Protein AF-A0A964IFH7-F1 (afdb_monomer)

Radius of gyration: 19.25 Å; Cα contacts (8 Å, |Δi|>4): 363; chains: 1; bounding box: 55×41×45 Å

pLDDT: mean 92.32, std 9.27, range [41.88, 98.44]

Structure (mmCIF, N/CA/C/O backbone):
data_AF-A0A964IFH7-F1
#
_entry.id   AF-A0A964IFH7-F1
#
loop_
_atom_site.group_PDB
_atom_site.id
_atom_site.type_symbol
_atom_site.label_atom_id
_atom_site.label_alt_id
_atom_site.label_comp_id
_atom_site.label_asym_id
_atom_site.label_entity_id
_atom_site.label_seq_id
_atom_site.pdbx_PDB_ins_code
_atom_site.Cartn_x
_atom_site.Cartn_y
_atom_site.Cartn_z
_atom_site.occupancy
_atom_site.B_iso_or_equiv
_atom_site.auth_seq_id
_atom_site.auth_comp_id
_atom_site.auth_asym_id
_atom_site.auth_atom_id
_atom_site.pdbx_PDB_model_num
ATOM 1 N N . MET A 1 1 ? -22.191 -4.348 -16.156 1.00 89.31 1 MET A N 1
ATOM 2 C CA . MET A 1 1 ? -22.425 -2.933 -15.775 1.00 89.31 1 MET A CA 1
ATOM 3 C C . MET A 1 1 ? -23.304 -2.881 -14.537 1.00 89.31 1 MET A C 1
ATOM 5 O O . MET A 1 1 ? -24.209 -3.695 -14.439 1.00 89.31 1 MET A O 1
ATOM 9 N N . ILE A 1 2 ? -23.060 -1.958 -13.608 1.00 93.19 2 ILE A N 1
ATOM 10 C CA . ILE A 1 2 ? -23.924 -1.755 -12.435 1.00 93.19 2 ILE A CA 1
ATOM 11 C C . ILE A 1 2 ? -24.885 -0.601 -12.736 1.00 93.19 2 ILE A C 1
ATOM 13 O O . ILE A 1 2 ? -24.448 0.435 -13.234 1.00 93.19 2 ILE A O 1
ATOM 17 N N . ARG A 1 3 ? -26.180 -0.775 -12.453 1.00 93.31 3 ARG A N 1
ATOM 18 C CA . ARG A 1 3 ? -27.206 0.277 -12.570 1.00 93.31 3 ARG A CA 1
ATOM 19 C C . ARG A 1 3 ? -27.854 0.532 -11.213 1.00 93.31 3 ARG A C 1
ATOM 21 O O . ARG A 1 3 ? -28.031 -0.403 -10.437 1.00 93.31 3 ARG A O 1
ATOM 28 N N . ARG A 1 4 ? -28.196 1.793 -10.935 1.00 91.88 4 ARG A N 1
ATOM 29 C CA . ARG A 1 4 ? -29.018 2.182 -9.781 1.00 91.88 4 ARG A CA 1
ATOM 30 C C . ARG A 1 4 ? -30.470 2.286 -10.229 1.00 91.88 4 ARG A C 1
ATOM 32 O O . ARG A 1 4 ? -30.774 3.049 -11.139 1.00 91.88 4 ARG A O 1
ATOM 39 N N . GLU A 1 5 ? -31.339 1.536 -9.573 1.00 87.88 5 GLU A N 1
ATOM 40 C CA . GLU A 1 5 ? -32.778 1.468 -9.827 1.00 87.88 5 GLU A CA 1
ATOM 41 C C . GLU A 1 5 ? -33.547 1.767 -8.534 1.00 87.88 5 GLU A C 1
ATOM 43 O O . GLU A 1 5 ? -32.953 1.850 -7.457 1.00 87.88 5 GLU A O 1
ATOM 48 N N . ALA A 1 6 ? -34.870 1.937 -8.623 1.00 80.38 6 ALA A N 1
ATOM 49 C CA . ALA A 1 6 ? -35.712 2.351 -7.494 1.00 80.38 6 ALA A CA 1
ATOM 50 C C . ALA A 1 6 ? -35.628 1.416 -6.263 1.00 80.38 6 ALA A C 1
ATOM 52 O O . ALA A 1 6 ? -35.947 1.844 -5.159 1.00 80.38 6 ALA A O 1
ATOM 53 N N . GLY A 1 7 ? -35.165 0.170 -6.439 1.00 80.75 7 GLY A N 1
ATOM 54 C CA . GLY A 1 7 ? -34.974 -0.819 -5.371 1.00 80.75 7 GLY A CA 1
ATOM 55 C C . GLY A 1 7 ? -33.525 -1.073 -4.936 1.00 80.75 7 GLY A C 1
ATOM 56 O O . GLY A 1 7 ? -33.312 -1.900 -4.056 1.00 80.75 7 GLY A O 1
ATOM 57 N N . GLY A 1 8 ? -32.522 -0.408 -5.526 1.00 90.06 8 GLY A N 1
ATOM 58 C CA . GLY A 1 8 ? -31.116 -0.620 -5.161 1.00 90.06 8 GLY A CA 1
ATOM 59 C C . GLY A 1 8 ? -30.150 -0.624 -6.342 1.00 90.06 8 GLY A C 1
ATOM 60 O O . GLY A 1 8 ? -30.362 0.045 -7.352 1.00 90.06 8 GLY A O 1
ATOM 61 N N . LEU A 1 9 ? -29.036 -1.337 -6.188 1.00 95.38 9 LEU A N 1
ATOM 62 C CA . LEU A 1 9 ? -28.051 -1.532 -7.249 1.00 95.38 9 LEU A CA 1
ATOM 63 C C . LEU A 1 9 ? -28.261 -2.906 -7.886 1.00 95.38 9 LEU A C 1
ATOM 65 O O . LEU A 1 9 ? -28.445 -3.879 -7.165 1.00 95.38 9 LEU A O 1
ATOM 69 N N . THR A 1 10 ? -28.170 -3.002 -9.209 1.00 95.56 10 THR A N 1
ATOM 70 C CA . THR A 1 10 ? -28.304 -4.269 -9.944 1.00 95.56 10 THR A CA 1
ATOM 71 C C . THR A 1 10 ? -27.124 -4.447 -10.894 1.00 95.56 10 THR A C 1
ATOM 73 O O . THR A 1 10 ? -26.748 -3.525 -11.627 1.00 95.56 10 THR A O 1
ATOM 76 N N . LEU A 1 11 ? -26.514 -5.634 -10.878 1.00 95.38 11 LEU A N 1
ATOM 77 C CA . LEU A 1 11 ? -25.491 -6.044 -11.834 1.00 95.38 11 LEU A CA 1
ATOM 78 C C . LEU A 1 11 ? -26.158 -6.544 -13.116 1.00 95.38 11 LEU A C 1
ATOM 80 O O . LEU A 1 11 ? -27.020 -7.413 -13.070 1.00 95.38 11 LEU A O 1
ATOM 84 N N . TYR A 1 12 ? -25.700 -6.040 -14.255 1.00 95.75 12 TYR A N 1
ATOM 85 C CA . TYR A 1 12 ? -26.146 -6.429 -15.586 1.00 95.75 12 TYR A CA 1
ATOM 86 C C . TYR A 1 12 ? -25.007 -7.024 -16.411 1.00 95.75 12 TYR A C 1
ATOM 88 O O . TYR A 1 12 ? -23.895 -6.478 -16.425 1.00 95.75 12 TYR A O 1
ATOM 96 N N . ARG A 1 13 ? -25.315 -8.071 -17.176 1.00 95.88 13 ARG A N 1
ATOM 97 C CA . ARG A 1 13 ? -24.475 -8.626 -18.245 1.00 95.88 13 ARG A CA 1
ATOM 98 C C . ARG A 1 13 ? -25.282 -8.594 -19.538 1.00 95.88 13 ARG A C 1
ATOM 100 O O . ARG A 1 13 ? -26.395 -9.097 -19.554 1.00 95.88 13 ARG A O 1
ATOM 107 N N . ASP A 1 14 ? -24.754 -7.965 -20.587 1.00 94.75 14 ASP A N 1
ATOM 108 C CA . ASP A 1 14 ? -25.410 -7.884 -21.903 1.00 94.75 14 ASP A CA 1
ATOM 109 C C . ASP A 1 14 ? -26.875 -7.396 -21.828 1.00 94.75 14 ASP A C 1
ATOM 111 O O . ASP A 1 14 ? -27.766 -7.910 -22.491 1.00 94.75 14 ASP A O 1
ATOM 115 N N . ASN A 1 15 ? -27.127 -6.396 -20.970 1.00 92.19 15 ASN A N 1
ATOM 116 C CA . ASN A 1 15 ? -28.453 -5.855 -20.618 1.00 92.19 15 ASN A CA 1
ATOM 117 C C . ASN A 1 15 ? -29.416 -6.801 -19.877 1.00 92.19 15 ASN A C 1
ATOM 119 O O . ASN A 1 15 ? -30.486 -6.345 -19.478 1.00 92.19 15 ASN A O 1
ATOM 123 N N . ALA A 1 16 ? -29.034 -8.045 -19.594 1.00 95.31 16 ALA A N 1
ATOM 124 C CA . ALA A 1 16 ? -29.774 -8.936 -18.707 1.00 95.31 16 ALA A CA 1
ATOM 125 C C . ALA A 1 16 ? -29.389 -8.696 -17.238 1.00 95.31 16 ALA A C 1
ATOM 127 O O . ALA A 1 16 ? -28.204 -8.581 -16.906 1.00 95.31 16 ALA A O 1
ATOM 128 N N . ALA A 1 17 ? -30.390 -8.603 -16.358 1.00 94.44 17 ALA A N 1
ATOM 129 C CA . ALA A 1 17 ? -30.172 -8.492 -14.919 1.00 94.44 17 ALA A CA 1
ATOM 130 C C . ALA A 1 17 ? -29.583 -9.805 -14.381 1.00 94.44 17 ALA A C 1
ATOM 132 O O . ALA A 1 17 ? -30.113 -10.882 -14.643 1.00 94.44 17 ALA A O 1
ATOM 133 N N . VAL A 1 18 ? -28.478 -9.708 -13.643 1.00 96.38 18 VAL A N 1
ATOM 134 C CA . VAL A 1 18 ? -27.763 -10.851 -13.058 1.00 96.38 18 VAL A CA 1
ATOM 135 C C . VAL A 1 18 ? -28.145 -11.020 -11.593 1.00 96.38 18 VAL A C 1
ATOM 137 O O . VAL A 1 18 ? -28.562 -12.098 -11.187 1.00 96.38 18 VAL A O 1
ATOM 140 N N . THR A 1 19 ? -27.981 -9.968 -10.786 1.00 95.50 19 THR A N 1
ATOM 141 C CA . THR A 1 19 ? -28.299 -9.994 -9.351 1.00 95.50 19 THR A CA 1
ATOM 142 C C . THR A 1 19 ? -28.387 -8.581 -8.773 1.00 95.50 19 THR A C 1
ATOM 144 O O . THR A 1 19 ? -27.764 -7.651 -9.296 1.00 95.50 19 THR A O 1
ATOM 147 N N . SER A 1 20 ? -29.131 -8.421 -7.679 1.00 94.56 20 SER A N 1
ATOM 148 C CA . SER A 1 20 ? -29.101 -7.215 -6.850 1.00 94.56 20 SER A CA 1
ATOM 149 C C . SER A 1 20 ? -27.819 -7.156 -6.018 1.00 94.56 20 SER A C 1
ATOM 151 O O . SER A 1 20 ? -27.319 -8.174 -5.545 1.00 94.56 20 SER A O 1
ATOM 153 N N . LEU A 1 21 ? -27.311 -5.951 -5.797 1.00 93.75 21 LEU A N 1
ATOM 154 C CA . LEU A 1 21 ? -26.108 -5.669 -5.030 1.00 93.75 21 LEU A CA 1
ATOM 155 C C . LEU A 1 21 ? -26.461 -4.857 -3.785 1.00 93.75 21 LEU A C 1
ATOM 157 O O . LEU A 1 21 ? -27.205 -3.876 -3.845 1.00 93.75 21 LEU A O 1
ATOM 161 N N . THR A 1 22 ? -25.830 -5.216 -2.675 1.00 90.69 22 THR A N 1
ATOM 162 C CA . THR A 1 22 ? -25.814 -4.419 -1.450 1.00 90.69 22 THR A CA 1
ATOM 163 C C . THR A 1 22 ? -24.396 -3.909 -1.240 1.00 90.69 22 THR A C 1
ATOM 165 O O . THR A 1 22 ? -23.439 -4.676 -1.336 1.00 90.69 22 THR A O 1
ATOM 168 N N . LEU A 1 23 ? -24.249 -2.608 -0.991 1.00 86.50 23 LEU A N 1
ATOM 169 C CA . LEU A 1 23 ? -22.953 -2.041 -0.625 1.00 86.50 23 LEU A CA 1
ATOM 170 C C . LEU A 1 23 ? -22.664 -2.337 0.843 1.00 86.50 23 LEU A C 1
ATOM 172 O O . LEU A 1 23 ? -23.576 -2.300 1.669 1.00 86.50 23 LEU A O 1
ATOM 176 N N . SER A 1 24 ? -21.394 -2.567 1.169 1.00 85.00 24 SER A N 1
ATOM 177 C CA . SER A 1 24 ? -20.964 -2.630 2.563 1.00 85.00 24 SER A CA 1
ATOM 178 C C . SER A 1 24 ? -21.350 -1.337 3.291 1.00 85.00 24 SER A C 1
ATOM 180 O O . SER A 1 24 ? -21.190 -0.250 2.719 1.00 85.00 24 SER A O 1
ATOM 182 N N . PRO A 1 25 ? -21.857 -1.425 4.534 1.00 87.06 25 PRO A N 1
ATOM 183 C CA . PRO A 1 25 ? -22.184 -0.239 5.307 1.00 87.06 25 PRO A CA 1
ATOM 184 C C . PRO A 1 25 ? -20.923 0.596 5.542 1.00 87.06 25 PRO A C 1
ATOM 186 O O . PRO A 1 25 ? -19.831 0.060 5.747 1.00 87.06 25 PRO A O 1
ATOM 189 N N . ARG A 1 26 ? -21.074 1.923 5.516 1.00 91.56 26 ARG A N 1
ATOM 190 C CA . ARG A 1 26 ? -20.016 2.837 5.951 1.00 91.56 26 ARG A CA 1
ATOM 191 C C . ARG A 1 26 ? -19.887 2.712 7.478 1.00 91.56 26 ARG A C 1
ATOM 193 O O . ARG A 1 26 ? -20.905 2.895 8.144 1.00 91.56 26 ARG A O 1
ATOM 200 N N . PRO A 1 27 ? -18.696 2.420 8.027 1.00 94.56 27 PRO A N 1
ATOM 201 C CA . PRO A 1 27 ? -18.513 2.340 9.475 1.00 94.56 27 PRO A CA 1
ATOM 202 C C . PRO A 1 27 ? -18.821 3.677 10.153 1.00 94.56 27 PRO A C 1
ATOM 204 O O . PRO A 1 27 ? -18.522 4.724 9.586 1.00 94.56 27 PRO A O 1
ATOM 207 N N . ALA A 1 28 ? -19.380 3.669 11.358 1.00 96.06 28 ALA A N 1
ATOM 208 C CA . ALA A 1 28 ? -19.677 4.881 12.118 1.00 96.06 28 ALA A CA 1
ATOM 209 C C . ALA A 1 28 ? -18.396 5.582 12.594 1.00 96.06 28 ALA A C 1
ATOM 211 O O . ALA A 1 28 ? -18.327 6.814 12.582 1.00 96.06 28 ALA A O 1
ATOM 212 N N . TRP A 1 29 ? -17.348 4.820 12.933 1.00 96.69 29 TRP A N 1
ATOM 213 C CA . TRP A 1 29 ? -16.058 5.383 13.341 1.00 96.69 29 TRP A CA 1
ATOM 214 C C . TRP A 1 29 ? -15.438 6.307 12.295 1.00 96.69 29 TRP A C 1
ATOM 216 O O . TRP A 1 29 ? -14.652 7.175 12.656 1.00 96.69 29 TRP A O 1
ATOM 226 N N . TYR A 1 30 ? -15.809 6.185 11.018 1.00 95.56 30 TYR A N 1
ATOM 227 C CA . TYR A 1 30 ? -15.348 7.080 9.958 1.00 95.56 30 TYR A CA 1
ATOM 228 C C . TYR A 1 30 ? -15.586 8.560 10.296 1.00 95.56 30 TYR A C 1
ATOM 230 O O . TYR A 1 30 ? -14.696 9.390 10.092 1.00 95.56 30 TYR A O 1
ATOM 238 N N . ASP A 1 31 ? -16.762 8.873 10.840 1.00 95.38 31 ASP A N 1
ATOM 239 C CA . ASP A 1 31 ? -17.176 10.243 11.156 1.00 95.38 31 ASP A CA 1
ATOM 240 C C . ASP A 1 31 ? -16.792 10.654 12.593 1.00 95.38 31 ASP A C 1
ATOM 242 O O . ASP A 1 31 ? -16.932 11.821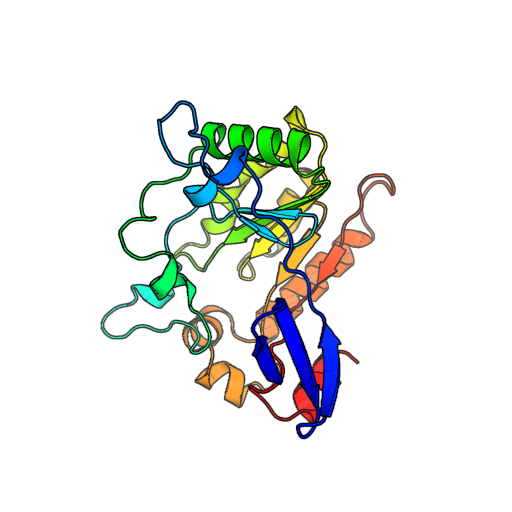 12.975 1.00 95.38 31 ASP A O 1
ATOM 246 N N . ALA A 1 32 ? -16.246 9.722 13.384 1.00 97.38 32 ALA A N 1
ATOM 247 C CA . ALA A 1 32 ? -15.616 10.034 14.658 1.00 97.38 32 ALA A CA 1
ATOM 248 C C . ALA A 1 32 ? -14.315 10.825 14.447 1.00 97.38 32 ALA A C 1
ATOM 250 O O . ALA A 1 32 ? -13.707 10.833 13.372 1.00 97.38 32 ALA A O 1
ATOM 251 N N . LYS A 1 33 ? -13.871 11.504 15.505 1.00 97.19 33 LYS A N 1
ATOM 252 C CA . LYS A 1 33 ? -12.634 12.286 15.503 1.00 97.19 33 LYS A CA 1
ATOM 253 C C . LYS A 1 33 ? -11.600 11.629 16.400 1.00 97.19 33 LYS A C 1
ATOM 255 O O . LYS A 1 33 ? -11.934 11.154 17.484 1.00 97.19 33 LYS A O 1
ATOM 260 N N . THR A 1 34 ? -10.349 11.652 15.962 1.00 96.50 34 THR A N 1
ATOM 261 C CA . THR A 1 34 ? -9.204 11.392 16.836 1.00 96.50 34 THR A CA 1
ATOM 262 C C . THR A 1 34 ? -9.113 12.467 17.922 1.00 96.50 34 THR A C 1
ATOM 264 O O . THR A 1 34 ? -9.729 13.535 17.824 1.00 96.50 34 THR A O 1
ATOM 267 N N . ARG A 1 35 ? -8.277 12.249 18.938 1.00 96.81 35 ARG A N 1
ATOM 268 C CA . ARG A 1 35 ? -7.996 13.246 19.989 1.00 96.81 35 ARG A CA 1
ATOM 269 C C . ARG A 1 35 ? -7.421 14.560 19.456 1.00 96.81 35 ARG A C 1
ATOM 271 O O . ARG A 1 35 ? -7.612 15.594 20.085 1.00 96.81 35 ARG A O 1
ATOM 278 N N . SER A 1 36 ? -6.744 14.533 18.308 1.00 94.19 36 SER A N 1
ATOM 279 C CA . SER A 1 36 ? -6.267 15.730 17.598 1.00 94.19 36 SER A CA 1
ATOM 280 C C . SER A 1 36 ? -7.374 16.469 16.830 1.00 94.19 36 SER A C 1
ATOM 282 O O . SER A 1 36 ? -7.131 17.537 16.275 1.00 94.19 36 SER A O 1
ATOM 284 N N . GLY A 1 37 ? -8.592 15.919 16.780 1.00 94.06 37 GLY A N 1
ATOM 285 C CA . GLY A 1 37 ? -9.740 16.481 16.069 1.00 94.06 37 GLY A CA 1
ATOM 286 C C . GLY A 1 37 ? -9.851 16.064 14.599 1.00 94.06 37 GLY A C 1
ATOM 287 O O . GLY A 1 37 ? -10.805 16.475 13.932 1.00 94.06 37 GLY A O 1
ATOM 288 N N . LYS A 1 38 ? -8.922 15.245 14.089 1.00 91.69 38 LYS A N 1
ATOM 289 C CA . LYS A 1 38 ? -8.915 14.759 12.703 1.00 91.69 38 LYS A CA 1
ATOM 290 C C . LYS A 1 38 ? -10.022 13.707 12.514 1.00 91.69 38 LYS A C 1
ATOM 292 O O . LYS A 1 38 ? -10.095 12.774 13.314 1.00 91.69 38 LYS A O 1
ATOM 297 N N . PRO A 1 39 ? -10.888 13.815 11.487 1.00 93.88 39 PRO A N 1
ATOM 298 C CA . PRO A 1 39 ? -11.837 12.749 11.174 1.00 93.88 39 PRO A CA 1
ATOM 299 C C . PRO A 1 39 ? -11.093 11.439 10.910 1.00 93.88 39 PRO A C 1
ATOM 301 O O . PRO A 1 39 ? -10.112 11.435 10.162 1.00 93.88 39 PRO A O 1
ATOM 304 N N . MET A 1 40 ? -11.544 10.327 11.486 1.00 96.00 40 MET A N 1
ATOM 305 C CA . MET A 1 40 ? -10.830 9.052 11.357 1.00 96.00 40 MET A CA 1
ATOM 306 C C . MET A 1 40 ? -10.776 8.554 9.903 1.00 96.00 40 MET A C 1
ATOM 308 O O . MET A 1 40 ? -9.789 7.926 9.516 1.00 96.00 40 MET A O 1
ATOM 312 N N . THR A 1 41 ? -11.744 8.930 9.051 1.00 93.12 41 THR A N 1
ATOM 313 C CA . THR A 1 41 ? -11.676 8.709 7.588 1.00 93.12 41 THR A CA 1
ATOM 314 C C . THR A 1 41 ? -10.454 9.304 6.914 1.00 93.12 41 THR A C 1
ATOM 316 O O . THR A 1 41 ? -10.079 8.868 5.831 1.00 93.12 41 THR A O 1
ATOM 319 N N . ARG A 1 42 ? -9.872 10.356 7.497 1.00 90.88 42 ARG A N 1
ATOM 320 C CA . ARG A 1 42 ? -8.668 11.010 6.976 1.00 90.88 42 ARG A CA 1
ATOM 321 C C . ARG A 1 42 ? -7.397 10.330 7.468 1.00 90.88 42 ARG A C 1
ATOM 323 O O . ARG A 1 42 ? -6.320 10.755 7.089 1.00 90.88 42 ARG A O 1
ATOM 330 N N . VAL A 1 43 ? -7.494 9.301 8.311 1.00 93.56 43 VAL A N 1
ATOM 331 C CA . VAL A 1 43 ? -6.341 8.564 8.849 1.00 93.56 43 VAL A CA 1
ATOM 332 C C . VAL A 1 43 ? -6.235 7.177 8.221 1.00 93.56 43 VAL A C 1
ATOM 334 O O . VAL A 1 43 ? -5.147 6.785 7.802 1.00 93.56 43 VAL A O 1
ATOM 337 N N . GLY A 1 44 ? -7.348 6.449 8.120 1.00 94.06 44 GLY A N 1
ATOM 338 C CA . GLY A 1 44 ? -7.378 5.098 7.565 1.00 94.06 44 GLY A CA 1
ATOM 339 C C . GLY A 1 44 ? -8.667 4.805 6.807 1.00 94.06 44 GLY A C 1
ATOM 340 O O . GLY A 1 44 ? -9.690 5.458 6.996 1.00 94.06 44 GLY A O 1
ATOM 341 N N . THR A 1 45 ? -8.609 3.817 5.921 1.00 94.00 45 THR A N 1
ATOM 342 C CA . THR A 1 45 ? -9.738 3.381 5.093 1.00 94.00 45 THR A CA 1
ATOM 343 C C . THR A 1 45 ? -9.924 1.878 5.237 1.00 94.00 45 THR A C 1
ATOM 345 O O . THR A 1 45 ? -8.994 1.108 5.013 1.00 94.00 45 THR A O 1
ATOM 348 N N . LEU A 1 46 ? -11.130 1.452 5.599 1.00 95.06 46 LEU A N 1
ATOM 349 C CA . LEU A 1 46 ? -11.532 0.054 5.593 1.00 95.06 46 LEU A CA 1
ATOM 350 C C . LEU A 1 46 ? -11.606 -0.458 4.147 1.00 95.06 46 LEU A C 1
ATOM 352 O O . LEU A 1 46 ? -12.315 0.103 3.311 1.00 95.06 46 LEU A O 1
ATOM 356 N N . GLN A 1 47 ? -10.878 -1.532 3.862 1.00 91.31 47 GLN A N 1
ATOM 357 C CA . GLN A 1 47 ? -10.845 -2.216 2.574 1.00 91.31 47 GLN A CA 1
ATOM 358 C C . GLN A 1 47 ? -11.248 -3.674 2.795 1.00 91.31 47 GLN A C 1
ATOM 360 O O . GLN A 1 47 ? -10.439 -4.529 3.150 1.00 91.31 47 GLN A O 1
ATOM 365 N N . GLY A 1 48 ? -12.547 -3.950 2.658 1.00 87.44 48 GLY A N 1
ATOM 366 C CA . GLY A 1 48 ? -13.108 -5.253 3.010 1.00 87.44 48 GLY A CA 1
ATOM 367 C C . GLY A 1 48 ? -12.924 -5.541 4.500 1.00 87.44 48 GLY A C 1
ATOM 368 O O . GLY A 1 48 ? -13.592 -4.935 5.332 1.00 87.44 48 GLY A O 1
ATOM 369 N N . THR A 1 49 ? -12.017 -6.458 4.832 1.00 86.00 49 THR A N 1
ATOM 370 C CA . THR A 1 49 ? -11.777 -6.937 6.205 1.00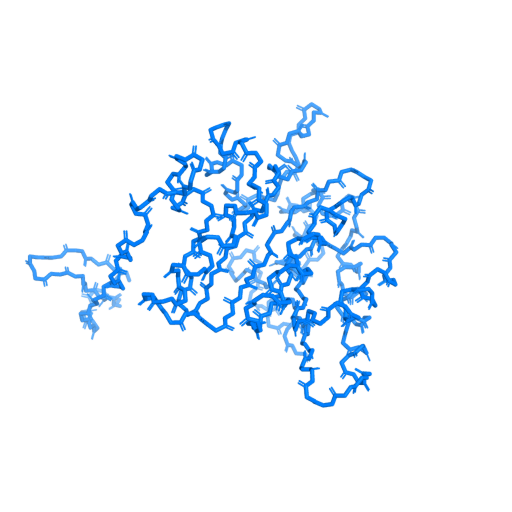 86.00 49 THR A CA 1
ATOM 371 C C . THR A 1 49 ? -10.505 -6.378 6.849 1.00 86.00 49 THR A C 1
ATOM 373 O O . THR A 1 49 ? -10.124 -6.823 7.934 1.00 86.00 49 THR A O 1
ATOM 376 N N . TYR A 1 50 ? -9.813 -5.438 6.198 1.00 95.19 50 TYR A N 1
ATOM 377 C CA . TYR A 1 50 ? -8.598 -4.826 6.738 1.00 95.19 50 TYR A CA 1
ATOM 378 C C . TYR A 1 50 ? -8.619 -3.306 6.678 1.00 95.19 50 TYR A C 1
ATOM 380 O O . TYR A 1 50 ? -9.372 -2.702 5.917 1.00 95.19 50 TYR A O 1
ATOM 388 N N . LEU A 1 51 ? -7.764 -2.685 7.486 1.00 97.81 51 LEU A N 1
ATOM 389 C CA . LEU A 1 51 ? -7.579 -1.239 7.494 1.00 97.81 51 LEU A CA 1
ATOM 390 C C . LEU A 1 51 ? -6.340 -0.861 6.684 1.00 97.81 51 LEU A C 1
ATOM 392 O O . LEU A 1 51 ? -5.223 -1.210 7.060 1.00 97.81 51 LEU A O 1
ATOM 396 N N . GLY A 1 52 ? -6.535 -0.128 5.593 1.00 96.56 52 GLY A N 1
ATOM 397 C CA . GLY A 1 52 ? -5.458 0.509 4.844 1.00 96.56 52 GLY A CA 1
ATOM 398 C C . GLY A 1 52 ? -5.087 1.853 5.463 1.00 96.56 52 GLY A C 1
ATOM 399 O O . GLY A 1 52 ? -5.961 2.675 5.753 1.00 96.56 52 GLY A O 1
ATOM 400 N N . VAL A 1 53 ? -3.792 2.094 5.647 1.00 95.56 53 VAL A N 1
ATOM 401 C CA . VAL A 1 53 ? -3.253 3.356 6.169 1.00 95.56 53 VAL A CA 1
ATOM 402 C C . VAL A 1 53 ? -2.132 3.835 5.255 1.00 95.56 53 VAL A C 1
ATOM 404 O O . VAL A 1 53 ? -1.236 3.069 4.904 1.00 95.56 53 VAL A O 1
ATOM 407 N N . TYR A 1 54 ? -2.160 5.119 4.903 1.00 91.75 54 TYR A N 1
ATOM 408 C CA . TYR A 1 54 ? -1.096 5.791 4.156 1.00 91.75 54 TYR A CA 1
ATOM 409 C C . TYR A 1 54 ? -0.513 6.916 5.034 1.00 91.75 54 TYR A C 1
ATOM 411 O O . TYR A 1 54 ? -1.066 8.022 5.046 1.00 91.75 54 TYR A O 1
ATOM 419 N N . PRO A 1 55 ? 0.534 6.638 5.845 1.00 86.25 55 PRO A N 1
ATOM 420 C CA . PRO A 1 55 ? 0.995 7.562 6.893 1.00 86.25 55 PRO A CA 1
ATOM 421 C C . PRO A 1 55 ? 1.689 8.818 6.372 1.00 86.25 55 PRO A C 1
ATOM 423 O O . PRO A 1 55 ? 1.679 9.854 7.030 1.00 86.25 55 PRO A O 1
ATOM 426 N N . ALA A 1 56 ? 2.326 8.698 5.212 1.00 79.62 56 ALA A N 1
ATOM 427 C CA . ALA A 1 56 ? 3.284 9.665 4.708 1.00 79.62 56 ALA A CA 1
ATOM 428 C C . ALA A 1 56 ? 2.683 10.577 3.623 1.00 79.62 56 ALA A C 1
ATOM 430 O O . ALA A 1 56 ? 1.528 10.437 3.221 1.00 79.62 56 ALA A O 1
ATOM 431 N N . LYS A 1 57 ? 3.489 11.532 3.148 1.00 81.12 57 LYS A N 1
ATOM 432 C CA . LYS A 1 57 ? 3.126 12.476 2.080 1.00 81.12 57 LYS A CA 1
ATOM 433 C C . LYS A 1 57 ? 2.874 11.779 0.737 1.00 81.12 57 LYS A C 1
ATOM 435 O O . LYS A 1 57 ? 3.275 10.632 0.519 1.00 81.12 57 LYS A O 1
ATOM 440 N N . VAL A 1 58 ? 2.269 12.496 -0.206 1.00 87.50 58 VAL A N 1
ATOM 441 C CA . VAL A 1 58 ? 2.138 12.034 -1.596 1.00 87.50 58 VAL A CA 1
ATOM 442 C C . VAL A 1 58 ? 3.497 11.563 -2.152 1.00 87.50 58 VAL A C 1
ATOM 444 O O . VAL A 1 58 ? 4.534 12.155 -1.862 1.00 87.50 58 VAL A O 1
ATOM 447 N N . CYS A 1 59 ? 3.486 10.458 -2.903 1.00 91.75 59 CYS A N 1
ATOM 448 C CA . CYS A 1 59 ? 4.662 9.876 -3.560 1.00 91.75 59 CYS A CA 1
ATOM 449 C C . CYS A 1 59 ? 5.429 10.925 -4.388 1.00 91.75 59 CYS A C 1
ATOM 451 O O . CYS A 1 59 ? 4.803 11.687 -5.128 1.00 91.75 59 CYS A O 1
ATOM 453 N N . ASP A 1 60 ? 6.766 10.927 -4.321 1.00 93.44 60 ASP A N 1
ATOM 454 C CA . ASP A 1 60 ? 7.609 11.964 -4.936 1.00 93.44 60 ASP A CA 1
ATOM 455 C C . ASP A 1 60 ? 7.441 12.051 -6.466 1.00 93.44 60 ASP A C 1
ATOM 457 O O . ASP A 1 60 ? 7.624 13.116 -7.048 1.00 93.44 60 ASP A O 1
ATOM 461 N N . TYR A 1 61 ? 6.984 10.984 -7.131 1.00 94.56 61 TYR A N 1
ATOM 462 C CA . TYR A 1 61 ? 6.675 11.016 -8.568 1.00 94.56 61 TYR A CA 1
ATOM 463 C C . TYR A 1 61 ? 5.547 11.994 -8.946 1.00 94.56 61 TYR A C 1
ATOM 465 O O . TYR A 1 61 ? 5.484 12.454 -10.086 1.00 94.56 61 TYR A O 1
ATOM 473 N N . TRP A 1 62 ? 4.651 12.324 -8.009 1.00 92.44 62 TRP A N 1
ATOM 474 C CA . TRP A 1 62 ? 3.563 13.288 -8.227 1.00 92.44 62 TRP A CA 1
ATOM 475 C C . TRP A 1 62 ? 3.994 14.749 -8.132 1.00 92.44 62 TRP A C 1
ATOM 477 O O . TRP A 1 62 ? 3.265 15.620 -8.608 1.00 92.44 62 TRP A O 1
ATOM 487 N N . VAL A 1 63 ? 5.139 15.004 -7.502 1.00 90.62 63 VAL A N 1
ATOM 488 C CA . VAL A 1 63 ? 5.690 16.343 -7.243 1.00 90.62 63 VAL A CA 1
ATOM 489 C C . VAL A 1 63 ? 7.053 16.533 -7.917 1.00 90.62 63 VAL A C 1
ATOM 491 O O . VAL A 1 63 ? 7.786 17.459 -7.590 1.00 90.62 63 VAL A O 1
ATOM 494 N N . ALA A 1 64 ? 7.410 15.633 -8.838 1.00 89.00 64 ALA A N 1
ATOM 495 C CA . ALA A 1 64 ? 8.620 15.738 -9.635 1.00 89.00 64 ALA A CA 1
ATOM 496 C C . ALA A 1 64 ? 8.518 16.916 -10.619 1.00 89.00 64 ALA A C 1
ATOM 498 O O . ALA A 1 64 ? 7.506 17.079 -11.301 1.00 89.00 64 ALA A O 1
ATOM 499 N N . GLU A 1 65 ? 9.596 17.693 -10.708 1.00 87.69 65 GLU A N 1
ATOM 500 C CA . GLU A 1 65 ? 9.729 18.868 -11.574 1.00 87.69 65 GLU A CA 1
ATOM 501 C C . GLU A 1 65 ? 10.814 18.623 -12.640 1.00 87.69 65 GLU A C 1
ATOM 503 O O . GLU A 1 65 ? 11.802 17.940 -12.345 1.00 87.69 65 GLU A O 1
ATOM 508 N N . PRO A 1 66 ? 10.682 19.160 -13.873 1.00 89.75 66 PRO A N 1
ATOM 509 C CA . PRO A 1 66 ? 9.599 20.026 -14.375 1.00 89.75 66 PRO A CA 1
ATOM 510 C C . PRO A 1 66 ? 8.335 19.265 -14.816 1.00 89.75 66 PRO A C 1
ATOM 512 O O . PRO A 1 66 ? 7.340 19.867 -15.211 1.00 89.75 66 PRO A O 1
ATOM 515 N N . THR A 1 67 ? 8.381 17.933 -14.821 1.00 90.12 67 THR A N 1
ATOM 516 C CA . THR A 1 67 ? 7.275 17.079 -15.262 1.00 90.12 67 THR A CA 1
ATOM 517 C C . THR A 1 67 ? 7.064 15.943 -14.281 1.00 90.12 67 THR A C 1
ATOM 519 O O . THR A 1 67 ? 8.013 15.232 -13.940 1.00 90.12 67 THR A O 1
ATOM 522 N N . LYS A 1 68 ? 5.803 15.716 -13.906 1.00 93.19 68 LYS A N 1
ATOM 523 C CA . LYS A 1 68 ? 5.413 14.580 -13.071 1.00 93.19 68 LYS A CA 1
ATOM 524 C C . LYS A 1 68 ? 5.775 13.265 -13.754 1.00 93.19 68 LYS A C 1
ATOM 526 O O . LYS A 1 68 ? 5.610 13.113 -14.962 1.00 93.19 68 LYS A O 1
ATOM 531 N N . THR A 1 69 ? 6.214 12.302 -12.956 1.00 96.38 69 THR A N 1
ATOM 532 C CA . THR A 1 69 ? 6.596 10.953 -13.403 1.00 96.38 69 THR A CA 1
ATOM 533 C C . THR A 1 69 ? 5.755 9.875 -12.719 1.00 96.38 69 THR A C 1
ATOM 535 O O . THR A 1 69 ? 6.148 8.708 -12.641 1.00 96.38 69 THR A O 1
ATOM 538 N N . ASN A 1 70 ? 4.589 10.257 -12.184 1.00 96.19 70 ASN A N 1
ATOM 539 C CA . ASN A 1 70 ? 3.667 9.334 -11.537 1.00 96.19 70 ASN A CA 1
ATOM 540 C C . ASN A 1 70 ? 3.191 8.251 -12.508 1.00 96.19 70 ASN A C 1
ATOM 542 O O . ASN A 1 70 ? 3.091 8.467 -13.713 1.00 96.19 70 ASN A O 1
ATOM 546 N N . CYS A 1 71 ? 2.839 7.088 -11.959 1.00 97.31 71 CYS A N 1
ATOM 547 C CA . CYS A 1 71 ? 2.231 6.038 -12.765 1.00 97.31 71 CYS A CA 1
ATOM 548 C C . CYS A 1 71 ? 0.893 6.548 -13.326 1.00 97.31 71 CYS A C 1
ATOM 550 O O . CYS A 1 71 ? 0.132 7.197 -12.600 1.00 97.31 71 CYS A O 1
ATOM 552 N N . HIS A 1 72 ? 0.598 6.264 -14.593 1.00 95.88 72 HIS A N 1
ATOM 553 C CA . HIS A 1 72 ? -0.540 6.863 -15.304 1.00 95.88 72 HIS A CA 1
ATOM 554 C C . HIS A 1 72 ? -1.909 6.405 -14.780 1.00 95.88 72 HIS A C 1
ATOM 556 O O . HIS A 1 72 ? -2.891 7.123 -14.929 1.00 95.88 72 HIS A O 1
ATOM 562 N N . PHE A 1 73 ? -1.976 5.237 -14.139 1.00 94.44 73 PHE A N 1
ATOM 563 C CA . PHE A 1 73 ? -3.187 4.736 -13.478 1.00 94.44 73 PHE A CA 1
ATOM 564 C C . PHE A 1 73 ? -3.358 5.264 -12.049 1.00 94.44 73 PHE A C 1
ATOM 566 O O . PHE A 1 73 ? -4.403 5.070 -11.430 1.00 94.44 73 PHE A O 1
ATOM 573 N N . CYS A 1 74 ? -2.310 5.855 -11.471 1.00 92.94 74 CYS A N 1
ATOM 574 C CA . CYS A 1 74 ? -2.317 6.226 -10.068 1.00 92.94 74 CYS A CA 1
ATOM 575 C C . CYS A 1 74 ? -3.299 7.382 -9.852 1.00 92.94 74 CYS A C 1
ATOM 577 O O . CYS A 1 74 ? -3.271 8.370 -10.581 1.00 92.94 74 CYS A O 1
ATOM 579 N N . SER A 1 75 ? -4.127 7.293 -8.812 1.00 87.69 75 SER A N 1
ATOM 580 C CA . SER A 1 75 ? -5.011 8.385 -8.385 1.00 87.69 75 SER A CA 1
ATOM 581 C C . SER A 1 75 ? -4.585 9.004 -7.053 1.00 87.69 75 SER A C 1
ATOM 583 O O . SER A 1 75 ? -5.245 9.915 -6.561 1.00 87.69 75 SER A O 1
ATOM 585 N N . VAL A 1 76 ? -3.486 8.527 -6.455 1.00 81.69 76 VAL A N 1
ATOM 586 C CA . VAL A 1 76 ? -3.012 8.968 -5.134 1.00 81.69 76 VAL A CA 1
ATOM 587 C C . VAL A 1 76 ? -2.846 10.482 -5.093 1.00 81.69 76 VAL A C 1
ATOM 589 O O . VAL A 1 76 ? -3.432 11.105 -4.224 1.00 81.69 76 VAL A O 1
ATOM 592 N N . GLY A 1 77 ? -2.141 11.099 -6.042 1.00 74.94 77 GLY A N 1
ATOM 593 C CA . GLY A 1 77 ? -1.971 12.556 -6.046 1.00 74.94 77 GLY A CA 1
ATOM 594 C C . GLY A 1 77 ? -3.242 13.356 -6.346 1.00 74.94 77 GLY A C 1
ATOM 595 O O . GLY A 1 77 ? -3.265 14.551 -6.073 1.00 74.94 77 GLY A O 1
ATOM 596 N N . LEU A 1 78 ? -4.293 12.721 -6.877 1.00 76.12 78 LEU A N 1
ATOM 597 C CA . LEU A 1 78 ? -5.605 13.348 -7.075 1.00 76.12 78 LEU A CA 1
ATOM 598 C C . LEU A 1 78 ? -6.443 13.293 -5.790 1.00 76.12 78 LEU A C 1
ATOM 600 O O . LEU A 1 78 ? -7.096 14.267 -5.432 1.00 76.12 78 LEU A O 1
ATOM 604 N N . ASN A 1 79 ? -6.402 12.156 -5.090 1.00 64.06 79 ASN A N 1
ATOM 605 C CA . ASN A 1 79 ? -7.225 11.879 -3.909 1.00 64.06 79 ASN A CA 1
ATOM 606 C C . ASN A 1 79 ? -6.584 12.374 -2.602 1.00 64.06 79 ASN A C 1
ATOM 608 O O . ASN A 1 79 ? -7.279 12.864 -1.717 1.00 64.06 79 ASN A O 1
ATOM 612 N N . LEU A 1 80 ? -5.258 12.259 -2.490 1.00 60.75 80 LEU A N 1
ATOM 613 C CA . LEU A 1 80 ? -4.436 12.784 -1.394 1.00 60.75 80 LEU A CA 1
ATOM 614 C C . LEU A 1 80 ? -4.010 14.235 -1.661 1.00 60.75 80 LEU A C 1
ATOM 616 O O . LEU A 1 80 ? -2.971 14.645 -1.152 1.00 60.75 80 LEU A O 1
ATOM 620 N N . GLY A 1 81 ? -4.754 14.995 -2.484 1.00 50.28 81 GLY A N 1
ATOM 621 C CA . GLY A 1 81 ? -4.480 16.411 -2.759 1.00 50.28 81 GLY A CA 1
ATOM 622 C C . GLY A 1 81 ? -4.152 17.197 -1.482 1.00 50.28 81 GLY A C 1
ATOM 623 O O . GLY A 1 81 ? -4.473 16.734 -0.394 1.00 50.28 81 GLY A O 1
ATOM 624 N N . VAL A 1 82 ? -3.501 18.358 -1.631 1.00 41.88 82 VAL A N 1
ATOM 625 C CA . VAL A 1 82 ? -2.874 19.240 -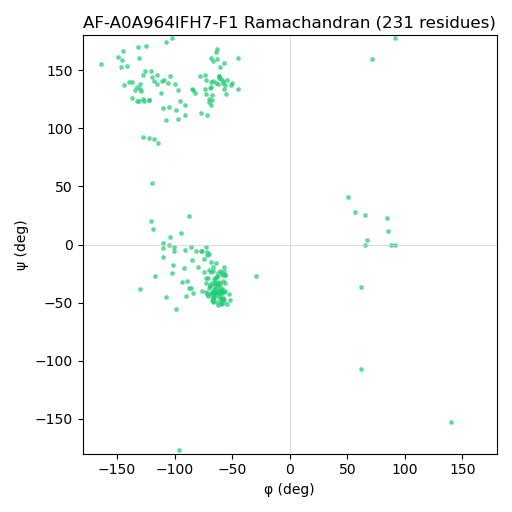0.607 1.00 41.88 82 VAL A CA 1
ATOM 626 C C . VAL A 1 82 ? -3.497 19.226 0.814 1.00 41.88 82 VAL A C 1
ATOM 628 O O . VAL A 1 82 ? -2.779 19.405 1.789 1.00 41.88 82 VAL A O 1
ATOM 631 N N . ASP A 1 83 ? -4.785 18.929 0.968 1.00 44.38 83 ASP A N 1
ATOM 632 C CA . ASP A 1 83 ? -5.511 18.750 2.232 1.00 44.38 83 ASP A CA 1
ATOM 633 C C . ASP A 1 83 ? -5.259 17.434 3.013 1.00 44.38 83 ASP A C 1
ATOM 635 O O . ASP A 1 83 ? -5.696 17.321 4.161 1.00 44.38 83 ASP A O 1
ATOM 639 N N . ASP A 1 84 ? -4.618 16.402 2.447 1.00 49.00 84 ASP A N 1
ATOM 640 C CA . ASP A 1 84 ? -4.139 15.208 3.196 1.00 49.00 84 ASP A CA 1
ATOM 641 C C . ASP A 1 84 ? -2.663 15.360 3.626 1.00 49.00 84 ASP A C 1
ATOM 643 O O . ASP A 1 84 ? -2.029 14.424 4.113 1.00 49.00 84 ASP A O 1
ATOM 647 N N . ALA A 1 85 ? -2.104 16.566 3.462 1.00 50.44 85 ALA A N 1
ATOM 648 C CA . ALA A 1 85 ? -0.713 16.888 3.779 1.00 50.44 85 ALA A CA 1
ATOM 649 C C . ALA A 1 85 ? -0.407 16.963 5.286 1.00 50.44 85 ALA A C 1
ATOM 651 O O . ALA A 1 85 ? 0.745 17.187 5.657 1.00 50.44 85 ALA A O 1
ATOM 652 N N . SER A 1 86 ? -1.395 16.773 6.170 1.00 59.94 86 SER A N 1
ATOM 653 C CA . SER A 1 86 ? -1.113 16.633 7.599 1.00 59.94 86 SER A CA 1
ATOM 654 C C . SER A 1 86 ? -0.575 15.231 7.872 1.00 59.94 86 SER A C 1
ATOM 656 O O . SER A 1 86 ? -1.320 14.250 7.766 1.00 59.94 86 SER A O 1
ATOM 658 N N . GLU A 1 87 ? 0.695 15.147 8.259 1.00 75.25 87 GLU A N 1
ATOM 659 C CA . GLU A 1 87 ? 1.302 13.924 8.778 1.00 75.25 87 GLU A CA 1
ATOM 660 C C . GLU A 1 87 ? 0.363 13.256 9.800 1.00 75.25 87 GLU A C 1
ATOM 662 O O . GLU A 1 87 ? -0.271 13.921 10.631 1.00 75.25 87 GLU A O 1
ATOM 667 N N . LYS A 1 88 ? 0.180 11.941 9.665 1.00 89.06 88 LYS A N 1
ATOM 668 C CA . LYS A 1 88 ? -0.712 11.160 10.528 1.00 89.06 88 LYS A CA 1
ATOM 669 C C . LYS A 1 88 ? 0.111 10.662 11.695 1.00 89.06 88 LYS A C 1
ATOM 671 O O . LYS A 1 88 ? 0.968 9.827 11.474 1.00 89.06 88 LYS A O 1
ATOM 676 N N . SER A 1 89 ? -0.108 11.137 12.914 1.00 94.19 89 SER A N 1
ATOM 677 C CA . SER A 1 89 ? 0.728 10.687 14.031 1.00 94.19 89 SER A CA 1
ATOM 678 C C . SER A 1 89 ? 0.499 9.201 14.334 1.00 94.19 89 SER A C 1
ATOM 680 O O . SER A 1 89 ? -0.554 8.632 14.033 1.00 94.19 89 SER A O 1
ATOM 682 N N . VAL A 1 90 ? 1.473 8.552 14.979 1.00 96.81 90 VAL A N 1
ATOM 683 C CA . VAL A 1 90 ? 1.304 7.152 15.399 1.00 96.81 90 VAL A CA 1
ATOM 684 C C . VAL A 1 90 ? 0.120 6.999 16.366 1.00 96.81 90 VAL A C 1
ATOM 686 O O . VAL A 1 90 ? -0.571 5.984 16.319 1.00 96.81 90 VAL A O 1
ATOM 689 N N . ASP A 1 91 ? -0.143 8.007 17.206 1.00 97.62 91 ASP A N 1
ATOM 690 C CA . ASP A 1 91 ? -1.312 8.037 18.095 1.00 97.62 91 ASP A CA 1
ATOM 691 C C . ASP A 1 91 ? -2.625 8.053 17.311 1.00 97.62 91 ASP A C 1
ATOM 693 O O . ASP A 1 91 ? -3.488 7.215 17.563 1.00 97.62 91 ASP A O 1
ATOM 697 N N . GLU A 1 92 ? -2.747 8.939 16.317 1.00 97.00 92 GLU A N 1
ATOM 698 C CA . GLU A 1 92 ? -3.940 9.029 15.468 1.00 97.00 92 GLU A CA 1
ATOM 699 C C . GLU A 1 92 ? -4.213 7.701 14.759 1.00 97.00 92 GLU A C 1
ATOM 701 O O . GLU A 1 92 ? -5.338 7.203 14.776 1.00 97.00 92 GLU A O 1
ATOM 706 N N . VAL A 1 93 ? -3.179 7.094 14.168 1.00 97.56 93 VAL A N 1
ATO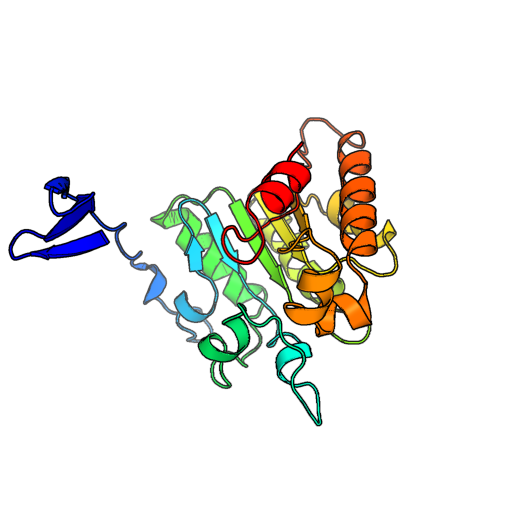M 707 C CA . VAL A 1 93 ? -3.313 5.796 13.493 1.00 97.56 93 VAL A CA 1
ATOM 708 C C . VAL A 1 93 ? -3.756 4.718 14.478 1.00 97.56 93 VAL A C 1
ATOM 710 O O . VAL A 1 93 ? -4.621 3.910 14.150 1.00 97.56 93 VAL A O 1
ATOM 713 N N . LEU A 1 94 ? -3.208 4.700 15.692 1.00 98.25 94 LEU A N 1
ATOM 714 C CA . LEU A 1 94 ? -3.556 3.693 16.687 1.00 98.25 94 LEU A CA 1
ATOM 715 C C . LEU A 1 94 ? -4.986 3.856 17.224 1.00 98.25 94 LEU A C 1
ATOM 717 O O . LEU A 1 94 ? -5.654 2.852 17.475 1.00 98.25 94 LEU A O 1
ATOM 721 N N . GLU A 1 95 ? -5.470 5.090 17.375 1.00 98.31 95 GLU A N 1
ATOM 722 C CA . GLU A 1 95 ? -6.876 5.376 17.688 1.00 98.31 95 GLU A CA 1
ATOM 723 C C . GLU A 1 95 ? -7.803 4.799 16.612 1.00 98.31 95 GLU A C 1
ATOM 725 O O . GLU A 1 95 ? -8.749 4.081 16.937 1.00 98.31 95 GLU A O 1
ATOM 730 N N . VAL A 1 96 ? -7.479 5.019 15.334 1.00 98.25 96 VAL A N 1
ATOM 731 C CA . VAL A 1 96 ? -8.269 4.487 14.214 1.00 98.25 96 VAL A CA 1
ATOM 732 C C . VAL A 1 96 ? -8.194 2.965 14.123 1.00 98.25 96 VAL A C 1
ATOM 734 O O . VAL A 1 96 ? -9.217 2.319 13.915 1.00 98.25 96 VAL A O 1
ATOM 737 N N . VAL A 1 97 ? -7.023 2.362 14.342 1.00 98.44 97 VAL A N 1
ATOM 738 C CA . VAL A 1 97 ? -6.875 0.897 14.396 1.00 98.44 97 VAL A CA 1
ATOM 739 C C . VAL A 1 97 ? -7.761 0.295 15.490 1.00 98.44 97 VAL A C 1
ATOM 741 O O . VAL A 1 97 ? -8.383 -0.742 15.266 1.00 98.44 97 VAL A O 1
ATOM 744 N N . ARG A 1 98 ? -7.842 0.930 16.666 1.00 98.31 98 ARG A N 1
ATOM 745 C CA . ARG A 1 98 ? -8.702 0.471 17.768 1.00 98.31 98 ARG A CA 1
ATOM 746 C C . ARG A 1 98 ? -10.180 0.581 17.412 1.00 98.31 98 ARG A C 1
ATOM 748 O O . ARG A 1 98 ? -10.879 -0.416 17.544 1.00 98.31 98 ARG A O 1
ATOM 755 N N . ALA A 1 99 ? -10.617 1.729 16.897 1.00 98.12 99 ALA A N 1
ATOM 756 C CA . ALA A 1 99 ? -12.007 1.936 16.495 1.00 98.12 99 ALA A CA 1
ATOM 757 C C . ALA A 1 99 ? -12.434 0.962 15.382 1.00 98.12 99 ALA A C 1
ATOM 759 O O . ALA A 1 99 ? -13.462 0.296 15.484 1.00 98.12 99 ALA A O 1
ATOM 760 N N . ALA A 1 100 ? -11.589 0.789 14.361 1.00 97.75 100 ALA A N 1
ATOM 761 C CA . ALA A 1 100 ? -11.828 -0.160 13.280 1.00 97.75 100 ALA A CA 1
ATOM 762 C C . ALA A 1 100 ? -11.832 -1.619 13.761 1.00 97.75 100 ALA A C 1
ATOM 764 O O . ALA A 1 100 ? -12.570 -2.444 13.227 1.00 97.75 100 ALA A O 1
ATOM 765 N N . ARG A 1 101 ? -11.029 -1.967 14.773 1.00 97.31 101 ARG A N 1
ATOM 766 C CA . ARG A 1 101 ? -11.049 -3.308 15.372 1.00 97.31 101 ARG A CA 1
ATOM 767 C C . ARG A 1 101 ? -12.318 -3.547 16.179 1.00 97.31 101 ARG A C 1
ATOM 769 O O . ARG A 1 101 ? -12.888 -4.626 16.073 1.00 97.31 101 ARG A O 1
ATOM 776 N N . GLU A 1 102 ? -12.724 -2.574 16.983 1.00 96.94 102 GLU A N 1
ATOM 777 C CA . GLU A 1 102 ? -13.889 -2.675 17.859 1.00 96.94 102 GLU A CA 1
ATOM 778 C C . GLU A 1 102 ? -15.195 -2.754 17.064 1.00 96.94 102 GLU A C 1
ATOM 780 O O . GLU A 1 102 ? -16.002 -3.646 17.305 1.00 96.94 102 GLU A O 1
ATOM 785 N N . GLU A 1 103 ? -15.377 -1.873 16.079 1.00 96.19 103 GLU A N 1
ATOM 786 C CA . GLU A 1 103 ? -16.622 -1.799 15.310 1.00 96.19 103 GLU A CA 1
ATOM 787 C C . GLU A 1 103 ? -16.606 -2.703 14.070 1.00 96.19 103 GLU A C 1
ATOM 789 O O . GLU A 1 103 ? -17.583 -3.390 13.780 1.00 96.19 103 GLU A O 1
ATOM 794 N N . SER A 1 104 ? -15.506 -2.702 13.309 1.00 95.69 104 SER A N 1
ATOM 795 C CA . SER A 1 104 ? -15.418 -3.399 12.014 1.00 95.69 104 SER A CA 1
ATOM 796 C C . SER A 1 104 ? -14.700 -4.750 12.086 1.00 95.69 104 SER A C 1
ATOM 798 O O . SER A 1 104 ? -14.603 -5.437 11.071 1.00 95.69 104 SER A O 1
ATOM 800 N N . GLY A 1 105 ? -14.186 -5.148 13.254 1.00 95.69 105 GLY A N 1
ATOM 801 C CA . GLY A 1 105 ? -13.599 -6.473 13.461 1.00 95.69 105 GLY A CA 1
ATOM 802 C C . GLY A 1 105 ? -12.323 -6.744 12.659 1.00 95.69 105 GLY A C 1
ATOM 803 O O . GLY A 1 105 ? -12.033 -7.905 12.368 1.00 95.69 105 GLY A O 1
ATOM 804 N N . ILE A 1 106 ? -11.563 -5.709 12.273 1.00 97.12 106 ILE A N 1
ATOM 805 C CA . ILE A 1 106 ? -10.353 -5.906 11.462 1.00 97.12 106 ILE A CA 1
ATOM 806 C C . ILE A 1 106 ? -9.357 -6.844 12.156 1.00 97.12 106 ILE A C 1
ATOM 808 O O . ILE A 1 106 ? -9.118 -6.770 13.364 1.00 97.12 106 ILE A O 1
ATOM 812 N N . THR A 1 107 ? -8.719 -7.698 11.364 1.00 95.38 107 THR A N 1
ATOM 813 C CA . THR A 1 107 ? -7.646 -8.598 11.823 1.00 95.38 107 THR A CA 1
ATOM 814 C C . THR A 1 107 ? -6.277 -8.199 11.272 1.00 95.38 107 THR A C 1
ATOM 816 O O . THR A 1 107 ? -5.247 -8.699 11.734 1.00 95.38 107 THR A O 1
ATOM 819 N N . TYR A 1 108 ? -6.267 -7.269 10.314 1.00 97.12 108 TYR A N 1
ATOM 820 C CA . TYR A 1 108 ? -5.111 -6.878 9.524 1.00 97.12 108 TYR A CA 1
ATOM 821 C C . TYR A 1 108 ? -5.069 -5.359 9.305 1.00 97.12 108 TYR A C 1
ATOM 823 O O . TYR A 1 108 ? -6.102 -4.724 9.070 1.00 97.12 108 TYR A O 1
ATOM 831 N N . VAL A 1 109 ? -3.867 -4.785 9.382 1.00 98.31 109 VAL A N 1
ATOM 832 C CA . VAL A 1 109 ? -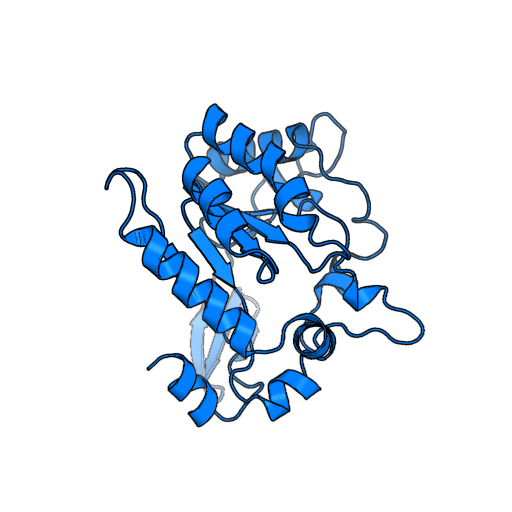3.579 -3.384 9.045 1.00 98.31 109 VAL A CA 1
ATOM 833 C C . VAL A 1 109 ? -2.513 -3.359 7.953 1.00 98.31 109 VAL A C 1
ATOM 835 O O . VAL A 1 109 ? -1.432 -3.921 8.133 1.00 98.31 109 VAL A O 1
ATOM 838 N N . ASP A 1 110 ? -2.802 -2.704 6.833 1.00 97.50 110 ASP A N 1
ATOM 839 C CA . ASP A 1 110 ? -1.898 -2.614 5.686 1.00 97.50 110 ASP A CA 1
ATOM 840 C C . ASP A 1 110 ? -1.360 -1.190 5.533 1.00 97.50 110 ASP A C 1
ATOM 842 O O . ASP A 1 110 ? -2.107 -0.232 5.304 1.00 97.50 110 ASP A O 1
ATOM 846 N N . PHE A 1 111 ? -0.045 -1.050 5.670 1.00 97.25 111 PHE A N 1
ATOM 847 C CA . PHE A 1 111 ? 0.655 0.214 5.501 1.00 97.25 111 PHE A CA 1
ATOM 848 C C . PHE A 1 111 ? 1.109 0.381 4.066 1.00 97.25 111 PHE A C 1
ATOM 850 O O . PHE A 1 111 ? 1.917 -0.393 3.565 1.00 97.25 111 PHE A O 1
ATOM 857 N N . ASN A 1 112 ? 0.629 1.437 3.429 1.00 93.62 112 ASN A N 1
ATOM 858 C CA . ASN A 1 112 ? 0.967 1.767 2.058 1.00 93.62 112 ASN A CA 1
ATOM 859 C C . ASN A 1 112 ? 1.922 2.958 2.038 1.00 93.62 112 ASN A C 1
ATOM 861 O O . ASN A 1 112 ? 1.752 3.920 2.792 1.00 93.62 112 ASN A O 1
ATOM 865 N N . THR A 1 113 ? 2.927 2.898 1.172 1.00 92.44 113 THR A N 1
ATOM 866 C CA . THR A 1 113 ? 3.881 3.990 0.988 1.00 92.44 113 THR A CA 1
ATOM 867 C C . THR A 1 113 ? 4.266 4.170 -0.475 1.00 92.44 113 THR A C 1
ATOM 869 O O . THR A 1 113 ? 4.168 3.251 -1.289 1.00 92.44 113 THR A O 1
ATOM 872 N N . GLY A 1 114 ? 4.651 5.397 -0.813 1.00 92.19 114 GLY A N 1
ATOM 873 C CA . GLY A 1 114 ? 5.149 5.770 -2.128 1.00 92.19 114 GLY A CA 1
ATOM 874 C C . GLY A 1 114 ? 6.672 5.756 -2.193 1.00 92.19 114 GLY A C 1
ATOM 875 O O . GLY A 1 114 ? 7.363 5.435 -1.230 1.00 92.19 114 GLY A O 1
ATOM 876 N N . HIS A 1 115 ? 7.201 6.153 -3.347 1.00 94.12 115 HIS A N 1
ATOM 877 C CA . HIS A 1 115 ? 8.618 6.460 -3.472 1.00 94.12 115 HIS A CA 1
ATOM 878 C C . HIS A 1 115 ? 8.926 7.798 -2.795 1.00 94.12 115 HIS A C 1
ATOM 880 O O . HIS A 1 115 ? 8.229 8.787 -3.044 1.00 94.12 115 HIS A O 1
ATOM 886 N N . TYR A 1 116 ? 10.000 7.821 -2.003 1.00 93.12 116 TYR A N 1
ATOM 887 C CA . TYR A 1 116 ? 10.612 9.038 -1.483 1.00 93.12 116 TYR A CA 1
ATOM 888 C C . TYR A 1 116 ? 12.111 9.022 -1.746 1.00 93.12 116 TYR A C 1
ATOM 890 O O . TYR A 1 116 ? 12.776 7.999 -1.543 1.00 93.12 116 TYR A O 1
ATOM 898 N N . LYS A 1 117 ? 12.651 10.170 -2.150 1.00 90.31 117 LYS A N 1
ATOM 899 C CA . LYS A 1 117 ? 14.087 10.344 -2.362 1.00 90.31 117 LYS A CA 1
ATOM 900 C C . LYS A 1 117 ? 14.860 9.974 -1.091 1.00 90.31 117 LYS A C 1
ATOM 902 O O . LYS A 1 117 ? 14.560 10.468 -0.007 1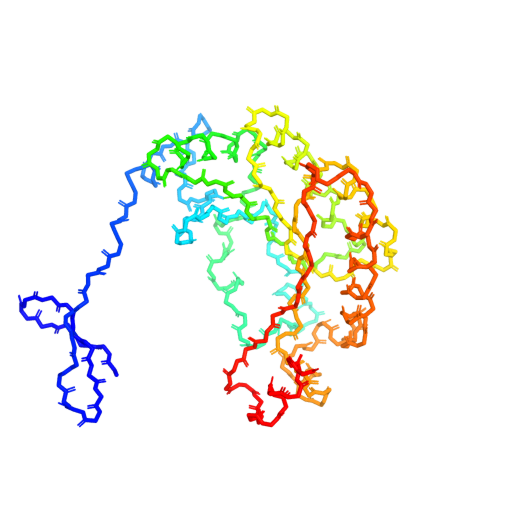.00 90.31 117 LYS A O 1
ATOM 907 N N . GLY A 1 118 ? 15.876 9.126 -1.247 1.00 92.31 118 GLY A N 1
ATOM 908 C CA . GLY A 1 118 ? 16.698 8.628 -0.138 1.00 92.31 118 GLY A CA 1
ATOM 909 C C . GLY A 1 118 ? 16.137 7.396 0.580 1.00 92.31 118 GLY A C 1
ATOM 910 O O . GLY A 1 118 ? 16.634 7.061 1.646 1.00 92.31 118 GLY A O 1
ATOM 911 N N . ASP A 1 119 ? 15.116 6.740 0.018 1.00 92.62 119 ASP A N 1
ATOM 912 C CA . ASP A 1 119 ? 14.513 5.499 0.528 1.00 92.62 119 ASP A CA 1
ATOM 913 C C . ASP A 1 119 ? 13.980 5.544 1.972 1.00 92.62 119 ASP A C 1
ATOM 915 O O . ASP A 1 119 ? 13.848 4.531 2.659 1.00 92.62 119 ASP A O 1
ATOM 919 N N . THR A 1 120 ? 13.582 6.727 2.431 1.00 92.56 120 THR A N 1
ATOM 920 C CA . THR A 1 120 ? 13.136 6.953 3.815 1.00 92.56 120 THR A CA 1
ATOM 921 C C . THR A 1 120 ? 11.767 6.345 4.139 1.00 92.56 120 THR A C 1
ATOM 923 O O . THR A 1 120 ? 11.345 6.354 5.295 1.00 92.56 120 THR A O 1
ATOM 926 N N . TYR A 1 121 ? 11.049 5.790 3.155 1.00 93.25 121 TYR A N 1
ATOM 927 C CA . TYR A 1 121 ? 9.693 5.258 3.336 1.00 93.25 121 TYR A CA 1
ATOM 928 C C . TYR A 1 121 ? 9.615 4.150 4.393 1.00 93.25 121 TYR A C 1
ATOM 930 O O . TYR A 1 121 ? 8.672 4.144 5.180 1.00 93.25 121 TYR A O 1
ATOM 938 N N . LEU A 1 122 ? 10.600 3.247 4.481 1.00 95.94 122 LEU A N 1
ATOM 939 C CA . LEU A 1 122 ? 10.594 2.212 5.526 1.00 95.94 122 LEU A CA 1
ATOM 940 C C . LEU A 1 122 ? 10.917 2.775 6.918 1.00 95.94 122 LEU A C 1
ATOM 942 O O . LEU A 1 122 ? 10.365 2.286 7.904 1.00 95.94 122 LEU A O 1
ATOM 946 N N . ASP A 1 123 ? 11.768 3.802 7.004 1.00 95.00 123 ASP A N 1
ATOM 947 C CA . ASP A 1 123 ? 12.075 4.480 8.272 1.00 95.00 123 ASP A CA 1
ATOM 948 C C . ASP A 1 123 ? 10.847 5.212 8.818 1.00 95.00 123 ASP A C 1
ATOM 950 O O . ASP A 1 123 ? 10.556 5.132 10.011 1.00 95.00 123 ASP A O 1
ATOM 954 N N . ILE A 1 124 ? 10.081 5.863 7.936 1.00 93.69 124 ILE A N 1
ATOM 955 C CA . ILE A 1 124 ? 8.826 6.525 8.304 1.00 93.69 124 ILE A CA 1
ATOM 956 C C . ILE A 1 124 ? 7.824 5.508 8.858 1.00 93.69 124 ILE A C 1
ATOM 958 O O . ILE A 1 124 ? 7.145 5.796 9.838 1.00 93.69 124 ILE A O 1
ATOM 962 N N . LEU A 1 125 ? 7.723 4.312 8.269 1.00 96.06 125 LEU A N 1
ATOM 963 C CA . LEU A 1 125 ? 6.757 3.301 8.712 1.00 96.06 125 LEU A CA 1
ATOM 964 C C . LEU A 1 125 ? 7.130 2.637 10.043 1.00 96.06 125 LEU A C 1
ATOM 966 O O . LEU A 1 125 ? 6.241 2.217 10.786 1.00 96.06 125 LEU A O 1
ATOM 970 N N . GLU A 1 126 ? 8.414 2.533 10.374 1.00 96.56 126 GLU A N 1
ATOM 971 C CA . GLU A 1 126 ? 8.886 1.756 11.523 1.00 96.56 126 GLU A CA 1
ATOM 972 C C . GLU A 1 126 ? 8.196 2.088 12.867 1.00 96.56 126 GLU A C 1
ATOM 974 O O . GLU A 1 126 ? 7.756 1.144 13.540 1.00 96.56 126 GLU A O 1
ATOM 979 N N . PRO A 1 127 ? 8.033 3.363 13.275 1.00 97.00 127 PRO A N 1
ATOM 980 C CA . PRO A 1 127 ? 7.313 3.710 14.500 1.00 97.00 127 PRO A CA 1
ATOM 981 C C . PRO A 1 127 ? 5.880 3.157 14.547 1.00 97.00 127 PRO A C 1
ATOM 983 O O . PRO A 1 127 ? 5.454 2.643 15.586 1.00 97.00 127 PRO A O 1
ATOM 986 N N . TYR A 1 128 ? 5.157 3.192 13.422 1.00 97.50 128 TYR A N 1
ATOM 987 C CA . TYR A 1 128 ? 3.795 2.662 13.308 1.00 97.50 128 TYR A CA 1
ATOM 988 C C . TYR A 1 128 ? 3.788 1.144 13.456 1.00 97.50 128 TYR A C 1
ATOM 990 O O . TYR A 1 128 ? 3.044 0.601 14.277 1.00 97.50 128 TYR A O 1
ATOM 998 N N . LEU A 1 129 ? 4.664 0.461 12.712 1.00 97.25 129 LEU A N 1
ATOM 999 C CA . LEU A 1 129 ? 4.769 -0.998 12.711 1.00 97.25 129 LEU A CA 1
ATOM 1000 C C . LEU A 1 129 ? 5.053 -1.526 14.119 1.00 97.25 129 LEU A C 1
ATOM 1002 O O . LEU A 1 129 ? 4.329 -2.390 14.617 1.00 97.25 129 LEU A O 1
ATOM 1006 N N . ARG A 1 130 ? 6.064 -0.970 14.798 1.00 96.69 130 ARG A N 1
ATOM 1007 C CA . ARG A 1 130 ? 6.437 -1.389 16.159 1.00 96.69 130 ARG A CA 1
ATOM 1008 C C . ARG A 1 130 ? 5.290 -1.212 17.137 1.00 96.69 130 ARG A C 1
ATOM 1010 O O . ARG A 1 130 ? 5.002 -2.119 17.920 1.00 96.69 130 ARG A O 1
ATOM 1017 N N . ARG A 1 131 ? 4.651 -0.045 17.108 1.00 97.56 131 ARG A N 1
ATOM 1018 C CA . ARG A 1 131 ? 3.642 0.312 18.098 1.00 97.56 131 ARG A CA 1
ATOM 1019 C C . ARG A 1 131 ? 2.348 -0.470 17.907 1.00 97.56 131 ARG A C 1
ATOM 1021 O O . ARG A 1 131 ? 1.833 -1.023 18.874 1.00 97.56 131 ARG A O 1
ATOM 1028 N N . ILE A 1 132 ? 1.884 -0.634 16.670 1.00 96.94 132 ILE A N 1
ATOM 1029 C CA . ILE A 1 132 ? 0.677 -1.418 16.375 1.00 96.94 132 ILE A CA 1
ATOM 1030 C C . ILE A 1 132 ? 0.894 -2.894 16.681 1.00 96.94 132 ILE A C 1
ATOM 1032 O O . ILE A 1 132 ? 0.048 -3.495 17.347 1.00 96.94 132 ILE A O 1
ATOM 1036 N N . LYS A 1 133 ? 2.031 -3.480 16.276 1.00 94.69 133 LYS A N 1
ATOM 1037 C CA . LYS A 1 133 ? 2.345 -4.875 16.625 1.00 94.69 133 LYS A CA 1
ATOM 1038 C C . LYS A 1 133 ? 2.355 -5.077 18.137 1.00 94.69 133 LYS A C 1
ATOM 1040 O O . LYS A 1 133 ? 1.746 -6.033 18.610 1.00 94.69 133 LYS A O 1
ATOM 1045 N N . LYS A 1 134 ? 3.001 -4.176 18.884 1.00 96.31 134 LYS A N 1
ATOM 1046 C CA . LYS A 1 134 ? 3.110 -4.256 20.347 1.00 96.31 134 LYS A CA 1
ATOM 1047 C C . LYS A 1 134 ? 1.763 -4.094 21.054 1.00 96.31 134 LYS A C 1
ATOM 1049 O O . LYS A 1 134 ? 1.486 -4.844 21.981 1.00 96.31 134 LYS A O 1
ATOM 1054 N N . GLU A 1 135 ? 0.954 -3.114 20.659 1.00 97.75 135 GLU A N 1
ATOM 1055 C CA . GLU A 1 135 ? -0.246 -2.729 21.417 1.00 97.75 135 GLU A CA 1
ATOM 1056 C C . GLU A 1 135 ? -1.522 -3.456 20.981 1.00 97.75 135 GLU A C 1
ATOM 1058 O O . GLU A 1 135 ? -2.484 -3.497 21.742 1.00 97.75 135 GLU A O 1
ATOM 1063 N N . THR A 1 136 ? -1.563 -4.018 19.769 1.00 96.12 136 THR A N 1
ATOM 1064 C CA . THR A 1 136 ? -2.797 -4.620 19.229 1.00 96.12 136 THR A CA 1
ATOM 1065 C C . THR A 1 136 ? -2.684 -6.117 18.973 1.00 96.12 136 THR A C 1
ATOM 1067 O O . THR A 1 136 ? -3.701 -6.812 19.001 1.00 96.12 136 THR A O 1
ATOM 1070 N N . GLY A 1 137 ? -1.473 -6.616 18.703 1.00 93.94 137 GLY A N 1
ATOM 1071 C CA . GLY A 1 137 ? -1.244 -7.993 18.263 1.00 93.94 137 GLY A CA 1
ATOM 1072 C C . GLY A 1 137 ? -1.802 -8.323 16.871 1.00 93.94 137 GLY A C 1
ATOM 1073 O O . GLY A 1 137 ? -1.708 -9.476 16.458 1.00 93.94 137 GLY A O 1
ATOM 1074 N N . LEU A 1 138 ? -2.361 -7.348 16.140 1.00 96.06 138 LEU A N 1
ATOM 1075 C CA . LEU A 1 138 ? -2.930 -7.560 14.808 1.00 96.06 138 LEU A CA 1
ATOM 1076 C C . LEU A 1 138 ? -1.866 -8.011 13.797 1.00 96.06 138 LEU A C 1
ATOM 1078 O O . LEU A 1 138 ? -0.652 -7.811 13.977 1.00 96.06 138 LEU A O 1
ATOM 1082 N N . LEU A 1 139 ? -2.332 -8.619 12.707 1.00 96.19 139 LEU A N 1
ATOM 1083 C CA . LEU A 1 139 ? -1.491 -8.829 11.539 1.00 96.19 139 LEU A CA 1
ATOM 1084 C C . LEU A 1 139 ? -1.189 -7.467 10.907 1.00 96.19 139 LEU A C 1
ATOM 1086 O O . LEU A 1 139 ? -2.054 -6.596 10.843 1.00 96.19 139 LEU A O 1
ATOM 1090 N N . VAL A 1 140 ? 0.046 -7.278 10.453 1.00 97.50 140 VAL A N 1
ATOM 1091 C CA . VAL A 1 140 ? 0.469 -6.020 9.827 1.00 97.50 140 VAL A CA 1
ATOM 1092 C C . VAL A 1 140 ? 1.216 -6.326 8.550 1.00 97.50 140 VAL A C 1
ATOM 1094 O O . VAL A 1 140 ? 2.081 -7.202 8.552 1.00 97.50 140 VAL A O 1
ATOM 1097 N N . GLY A 1 141 ? 0.927 -5.606 7.478 1.00 97.50 141 GLY A N 1
ATOM 1098 C CA . GLY A 1 141 ? 1.730 -5.674 6.269 1.00 97.50 141 GLY A CA 1
ATOM 1099 C C . GLY A 1 141 ? 2.096 -4.313 5.726 1.00 97.50 141 GLY A C 1
ATOM 1100 O O . GLY A 1 141 ? 1.656 -3.276 6.222 1.00 97.50 141 GLY A O 1
ATOM 1101 N N . VAL A 1 142 ? 3.001 -4.354 4.759 1.00 97.94 142 VAL A N 1
ATOM 1102 C CA . VAL A 1 142 ? 3.609 -3.185 4.142 1.00 97.94 142 VAL A CA 1
ATOM 1103 C C . VAL A 1 142 ? 3.569 -3.360 2.633 1.00 97.94 142 VAL A C 1
ATOM 1105 O O . VAL A 1 142 ? 4.112 -4.324 2.105 1.00 97.94 142 VAL A O 1
ATOM 1108 N N . GLN A 1 143 ? 2.975 -2.408 1.935 1.00 97.31 143 GLN A N 1
ATOM 1109 C CA . GLN A 1 143 ? 3.082 -2.252 0.494 1.00 97.31 143 GLN A CA 1
ATOM 1110 C C . GLN A 1 143 ? 4.014 -1.082 0.203 1.00 97.31 143 GLN A C 1
ATOM 1112 O O . GLN A 1 143 ? 3.755 0.050 0.618 1.00 97.31 143 GLN A O 1
ATOM 1117 N N . THR A 1 144 ? 5.119 -1.366 -0.482 1.00 96.56 144 THR A N 1
ATOM 1118 C CA . THR A 1 144 ? 6.246 -0.438 -0.623 1.00 96.56 144 THR A CA 1
ATOM 1119 C C . THR A 1 144 ? 6.924 -0.587 -1.986 1.00 96.56 144 THR A C 1
ATOM 1121 O O . THR A 1 144 ? 6.915 -1.677 -2.562 1.00 96.56 144 THR A O 1
ATOM 1124 N N . PRO A 1 145 ? 7.570 0.468 -2.515 1.00 96.44 145 PRO A N 1
ATOM 1125 C CA . PRO A 1 145 ? 8.615 0.298 -3.520 1.00 96.44 145 PRO A CA 1
ATOM 1126 C C . PRO A 1 145 ? 9.749 -0.605 -2.998 1.00 96.44 145 PRO A C 1
ATOM 1128 O O . PRO A 1 145 ? 9.939 -0.705 -1.777 1.00 96.44 145 PRO A O 1
ATOM 1131 N N . PRO A 1 146 ? 10.521 -1.252 -3.888 1.00 96.88 146 PRO A N 1
ATOM 1132 C CA . PRO A 1 146 ? 11.652 -2.074 -3.482 1.00 96.88 146 PRO A CA 1
ATOM 1133 C C . PRO A 1 146 ? 12.793 -1.199 -2.951 1.00 96.88 146 PRO A C 1
ATOM 1135 O O . PRO A 1 146 ? 13.333 -0.361 -3.667 1.00 96.88 146 PRO A O 1
ATOM 1138 N N . HIS A 1 147 ? 13.218 -1.434 -1.709 1.00 97.38 147 HIS A N 1
ATOM 1139 C CA . HIS A 1 147 ? 14.372 -0.734 -1.137 1.00 97.38 147 HIS A CA 1
ATOM 1140 C C . HIS A 1 147 ? 15.680 -1.068 -1.878 1.00 97.38 147 HIS A C 1
ATOM 1142 O O . HIS A 1 147 ? 15.903 -2.228 -2.231 1.00 97.38 147 HIS A O 1
ATOM 1148 N N . HIS A 1 148 ? 16.567 -0.087 -2.121 1.00 95.69 148 HIS A N 1
ATOM 1149 C CA . HIS A 1 148 ? 17.856 -0.316 -2.813 1.00 95.69 148 HIS A CA 1
ATOM 1150 C C . HIS A 1 148 ? 18.810 -1.223 -2.019 1.00 95.69 148 HIS A C 1
ATOM 1152 O O . HIS A 1 148 ? 19.576 -1.999 -2.587 1.00 95.69 148 HIS A O 1
ATOM 1158 N N . ASP A 1 149 ? 18.704 -1.201 -0.699 1.00 96.88 149 ASP A N 1
ATOM 1159 C CA . ASP A 1 149 ? 19.230 -2.244 0.182 1.00 96.88 149 ASP A CA 1
ATOM 1160 C C . ASP A 1 149 ? 18.110 -3.231 0.557 1.00 96.88 149 ASP A C 1
ATOM 1162 O O . ASP A 1 149 ? 17.209 -2.881 1.321 1.00 96.88 149 ASP A O 1
ATOM 1166 N N . LEU A 1 150 ? 18.148 -4.457 0.019 1.00 96.94 150 LEU A N 1
ATOM 1167 C CA . LEU A 1 150 ? 17.114 -5.465 0.287 1.00 96.94 150 LEU A CA 1
ATOM 1168 C C . LEU A 1 150 ? 17.152 -5.999 1.725 1.00 96.94 150 LEU A C 1
ATOM 1170 O O . LEU A 1 150 ? 16.106 -6.437 2.204 1.00 96.94 150 LEU A O 1
ATOM 1174 N N . SER A 1 151 ? 18.282 -5.904 2.436 1.00 96.06 151 SER A N 1
ATOM 1175 C CA . SER A 1 151 ? 18.391 -6.369 3.833 1.00 96.06 151 SER A CA 1
ATOM 1176 C C . SER A 1 151 ? 17.498 -5.581 4.795 1.00 96.06 151 SER A C 1
ATOM 1178 O O . SER A 1 151 ? 17.127 -6.033 5.876 1.00 96.06 151 SER A O 1
ATOM 1180 N N . ARG A 1 152 ? 17.013 -4.414 4.366 1.00 96.50 152 ARG A N 1
ATOM 1181 C CA . ARG A 1 152 ? 16.004 -3.639 5.095 1.00 96.50 152 ARG A CA 1
ATOM 1182 C C . ARG A 1 152 ? 14.702 -4.412 5.326 1.00 96.50 152 ARG A C 1
ATOM 1184 O O . ARG A 1 152 ? 14.006 -4.139 6.304 1.00 96.50 152 ARG A O 1
ATOM 1191 N N . HIS A 1 153 ? 14.394 -5.411 4.499 1.00 96.56 153 HIS A N 1
ATOM 1192 C CA . HIS A 1 153 ? 13.240 -6.290 4.702 1.00 96.56 153 HIS A CA 1
ATOM 1193 C C . HIS A 1 153 ? 13.459 -7.306 5.838 1.00 96.56 153 HIS A C 1
ATOM 1195 O O . HIS A 1 153 ? 12.482 -7.696 6.482 1.00 96.56 153 HIS A O 1
ATOM 1201 N N . ASP A 1 154 ? 14.709 -7.641 6.187 1.00 95.12 154 ASP A N 1
ATOM 1202 C CA . ASP A 1 154 ? 15.023 -8.433 7.388 1.00 95.12 154 ASP A CA 1
ATOM 1203 C C . ASP A 1 154 ? 14.547 -7.707 8.649 1.00 95.12 154 ASP A C 1
ATOM 1205 O O . ASP A 1 154 ? 13.981 -8.308 9.565 1.00 95.12 154 ASP A O 1
ATOM 1209 N N . ARG A 1 155 ? 14.701 -6.377 8.681 1.00 94.25 155 ARG A N 1
ATOM 1210 C CA . ARG A 1 155 ? 14.220 -5.538 9.787 1.00 94.25 155 ARG A CA 1
ATOM 1211 C C . ARG A 1 155 ? 12.695 -5.551 9.883 1.00 94.25 155 ARG A C 1
ATOM 1213 O O . ARG A 1 155 ? 12.168 -5.649 10.990 1.00 94.25 155 ARG A O 1
ATOM 1220 N N . LEU A 1 156 ? 11.980 -5.503 8.754 1.00 95.44 156 LEU A N 1
ATOM 1221 C CA . LEU A 1 156 ? 10.516 -5.647 8.739 1.00 95.44 156 LEU A CA 1
ATOM 1222 C C . LEU A 1 156 ? 10.101 -7.005 9.324 1.00 95.44 156 LEU A C 1
ATOM 1224 O O . LEU A 1 156 ? 9.234 -7.066 10.203 1.00 95.44 156 LEU A O 1
ATOM 1228 N N . ARG A 1 157 ? 10.772 -8.086 8.908 1.00 93.75 157 ARG A N 1
ATOM 1229 C CA . ARG A 1 157 ? 10.557 -9.435 9.448 1.00 93.75 157 ARG A CA 1
ATOM 1230 C C . ARG A 1 157 ? 10.811 -9.485 10.954 1.00 93.75 157 ARG A C 1
ATOM 1232 O O . ARG A 1 157 ? 9.972 -9.996 11.697 1.00 93.75 157 ARG A O 1
ATOM 1239 N N . ALA A 1 158 ? 11.916 -8.907 11.419 1.00 92.12 158 ALA A N 1
ATOM 1240 C CA . ALA A 1 158 ? 12.280 -8.857 12.833 1.00 92.12 158 ALA A CA 1
ATOM 1241 C C . ALA A 1 158 ? 11.262 -8.074 13.685 1.00 92.12 158 ALA A C 1
ATOM 1243 O O . ALA A 1 158 ? 10.992 -8.456 14.825 1.00 92.12 158 ALA A O 1
ATOM 1244 N N . MET A 1 159 ? 10.640 -7.026 13.130 1.00 92.75 159 MET A N 1
ATOM 1245 C CA . MET A 1 159 ? 9.548 -6.284 13.781 1.00 92.75 159 MET A CA 1
ATOM 1246 C C . MET A 1 159 ? 8.224 -7.062 13.844 1.00 92.75 159 MET A C 1
ATOM 1248 O O . MET A 1 159 ? 7.296 -6.641 14.534 1.00 92.75 159 MET A O 1
ATOM 1252 N N . GLY A 1 160 ? 8.129 -8.208 13.167 1.00 92.44 160 GLY A N 1
ATOM 1253 C CA . GLY A 1 160 ? 6.929 -9.039 13.143 1.00 92.44 160 GLY A CA 1
ATOM 1254 C C . GLY A 1 160 ? 5.904 -8.611 12.095 1.00 92.44 160 GLY A C 1
ATOM 1255 O O . GLY A 1 160 ? 4.725 -8.936 12.255 1.00 92.44 160 GLY A O 1
ATOM 1256 N N . VAL A 1 161 ? 6.337 -7.899 11.047 1.00 95.88 161 VAL A N 1
ATOM 1257 C CA . VAL A 1 161 ? 5.529 -7.701 9.836 1.00 95.88 161 VAL A CA 1
ATOM 1258 C C . VAL A 1 161 ? 5.182 -9.070 9.251 1.00 95.88 161 VAL A C 1
ATOM 1260 O O . VAL A 1 161 ? 5.997 -9.994 9.258 1.00 95.88 161 VAL A O 1
ATOM 1263 N N . ASN A 1 162 ? 3.942 -9.203 8.797 1.00 95.94 162 ASN A N 1
ATOM 1264 C CA . ASN A 1 162 ? 3.352 -10.443 8.316 1.00 95.94 162 ASN A CA 1
ATOM 1265 C C . ASN A 1 162 ? 3.290 -10.521 6.792 1.00 95.94 162 ASN A C 1
ATOM 1267 O O . ASN A 1 162 ? 3.265 -11.622 6.249 1.00 95.94 162 ASN A O 1
ATOM 1271 N N . ARG A 1 163 ? 3.269 -9.377 6.104 1.00 96.31 163 ARG A N 1
ATOM 1272 C CA . ARG A 1 163 ? 3.197 -9.314 4.645 1.00 96.31 163 ARG A CA 1
ATOM 1273 C C . ARG A 1 163 ? 4.015 -8.154 4.096 1.00 96.31 163 ARG A C 1
ATOM 1275 O O . ARG A 1 163 ? 3.937 -7.055 4.637 1.00 96.31 163 ARG A O 1
ATOM 1282 N N . VAL A 1 164 ? 4.751 -8.384 3.011 1.00 97.69 164 VAL A N 1
ATOM 1283 C CA . VAL A 1 164 ? 5.371 -7.311 2.217 1.00 97.69 164 VAL A CA 1
ATOM 1284 C C . VAL A 1 164 ? 4.975 -7.433 0.745 1.00 97.69 164 VAL A C 1
ATOM 1286 O O . VAL A 1 164 ? 5.214 -8.474 0.130 1.00 97.69 164 VAL A O 1
ATOM 1289 N N . SER A 1 165 ? 4.389 -6.370 0.190 1.00 97.56 165 SER A N 1
ATOM 1290 C CA . SER A 1 165 ? 4.013 -6.259 -1.226 1.00 97.56 165 SER A CA 1
ATOM 1291 C C . SER A 1 165 ? 4.963 -5.388 -2.008 1.00 97.56 165 SER A C 1
ATOM 1293 O O . SER A 1 165 ? 5.344 -4.313 -1.534 1.00 97.56 165 SER A O 1
ATOM 1295 N N . PHE A 1 166 ? 5.173 -5.777 -3.260 1.00 97.75 166 PHE A N 1
ATOM 1296 C CA . PHE A 1 166 ? 5.805 -4.948 -4.274 1.00 97.75 166 PHE A CA 1
ATOM 1297 C C . PHE A 1 166 ? 4.910 -4.894 -5.511 1.00 97.75 166 PHE A C 1
ATOM 1299 O O . PHE A 1 166 ? 4.980 -5.749 -6.393 1.00 97.75 166 PHE A O 1
ATOM 1306 N N . CYS A 1 167 ? 4.047 -3.886 -5.577 1.00 96.62 167 CYS A N 1
ATOM 1307 C CA . CYS A 1 167 ? 3.177 -3.684 -6.729 1.00 96.62 167 CYS A CA 1
ATOM 1308 C C . CYS A 1 167 ? 4.031 -3.183 -7.898 1.00 96.62 167 CYS A C 1
ATOM 1310 O O . CYS A 1 167 ? 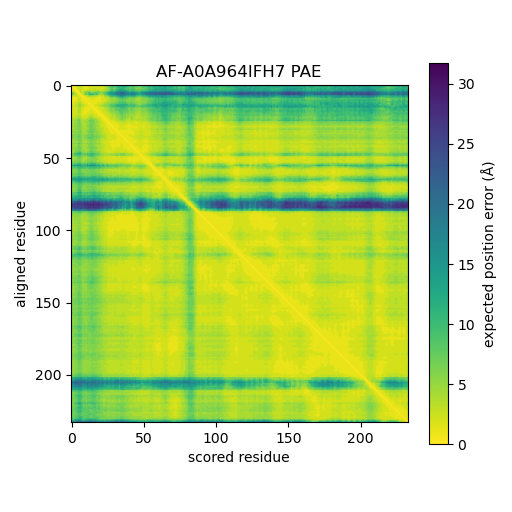4.595 -2.084 -7.827 1.00 96.62 167 CYS A O 1
ATOM 1312 N N . PHE A 1 168 ? 4.186 -4.028 -8.916 1.00 96.56 168 PHE A N 1
ATOM 1313 C CA . PHE A 1 168 ? 4.881 -3.706 -10.165 1.00 96.56 168 PHE A CA 1
ATOM 1314 C C . PHE A 1 168 ? 3.903 -3.384 -11.304 1.00 96.56 168 PHE A C 1
ATOM 1316 O O . PHE A 1 168 ? 4.290 -2.721 -12.261 1.00 96.56 168 PHE A O 1
ATOM 1323 N N . GLU A 1 169 ? 2.635 -3.786 -11.145 1.00 97.25 169 GLU A N 1
ATOM 1324 C CA . GLU A 1 169 ? 1.427 -3.438 -11.905 1.00 97.25 169 GLU A CA 1
ATOM 1325 C C . GLU A 1 169 ? 1.405 -3.823 -13.385 1.00 97.25 169 GLU A C 1
ATOM 1327 O O . GLU A 1 169 ? 0.345 -4.211 -13.868 1.00 97.25 169 GLU A O 1
ATOM 1332 N N . ILE A 1 170 ? 2.535 -3.741 -14.080 1.00 97.94 170 ILE A N 1
ATOM 1333 C CA . ILE A 1 170 ? 2.716 -4.007 -15.505 1.00 97.94 170 ILE A CA 1
ATOM 1334 C C . ILE A 1 170 ? 3.916 -4.944 -15.653 1.00 97.94 170 ILE A C 1
ATOM 1336 O O . ILE A 1 170 ? 5.009 -4.633 -15.174 1.00 97.94 170 ILE A O 1
ATOM 1340 N N . PHE A 1 171 ? 3.707 -6.092 -16.287 1.00 97.44 171 PHE A N 1
ATOM 1341 C CA . PHE A 1 171 ? 4.722 -7.124 -16.488 1.00 97.44 171 PHE A CA 1
ATOM 1342 C C . PHE A 1 171 ? 5.515 -6.915 -17.783 1.00 97.44 171 PHE A C 1
ATOM 1344 O O . PHE A 1 171 ? 6.701 -7.233 -17.851 1.00 97.44 171 PHE A O 1
ATOM 1351 N N . ASP A 1 172 ? 4.892 -6.349 -18.818 1.00 97.75 172 ASP A N 1
ATOM 1352 C CA . ASP A 1 172 ? 5.602 -5.998 -20.049 1.00 97.75 172 ASP A CA 1
ATOM 1353 C C . ASP A 1 172 ? 6.584 -4.837 -19.803 1.00 97.75 172 ASP A C 1
ATOM 1355 O O . ASP A 1 172 ? 6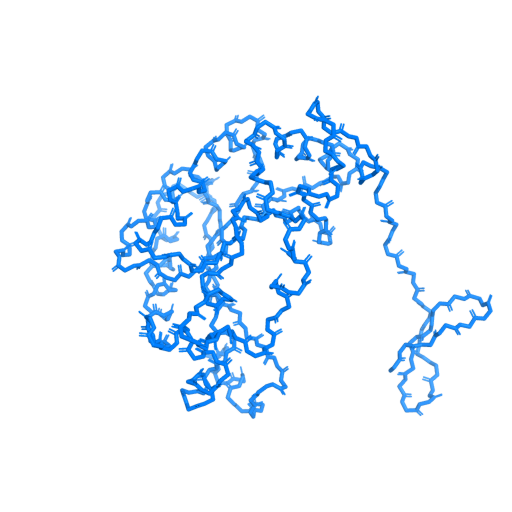.181 -3.735 -19.435 1.00 97.75 172 ASP A O 1
ATOM 1359 N N . HIS A 1 173 ? 7.883 -5.051 -20.040 1.00 97.38 173 HIS A N 1
ATOM 1360 C CA . HIS A 1 173 ? 8.923 -4.049 -19.763 1.00 97.38 173 HIS A CA 1
ATOM 1361 C C . HIS A 1 173 ? 8.748 -2.741 -20.554 1.00 97.38 173 HIS A C 1
ATOM 1363 O O . HIS A 1 173 ? 9.060 -1.659 -20.046 1.00 97.38 173 HIS A O 1
ATOM 1369 N N . ALA A 1 174 ? 8.277 -2.808 -21.802 1.00 97.81 174 ALA A N 1
ATOM 1370 C CA . ALA A 1 174 ? 8.094 -1.617 -22.625 1.00 97.81 174 ALA A CA 1
ATOM 1371 C C . ALA A 1 174 ? 6.892 -0.798 -22.135 1.00 97.81 174 ALA A C 1
ATOM 1373 O O . ALA A 1 174 ? 6.966 0.434 -22.051 1.00 97.81 174 ALA A O 1
ATOM 1374 N N . LEU A 1 175 ? 5.804 -1.471 -21.759 1.00 98.31 175 LEU A N 1
ATOM 1375 C CA . LEU A 1 175 ? 4.639 -0.829 -21.157 1.00 98.31 175 LEU A CA 1
ATOM 1376 C C . LEU A 1 175 ? 4.928 -0.336 -19.741 1.00 98.31 175 LEU A C 1
ATOM 1378 O O . LEU A 1 175 ? 4.495 0.763 -19.407 1.00 98.31 175 LEU A O 1
ATOM 1382 N N . PHE A 1 176 ? 5.709 -1.061 -18.941 1.00 98.44 176 PHE A N 1
ATOM 1383 C CA . PHE A 1 176 ? 6.132 -0.631 -17.609 1.00 98.44 176 PHE A CA 1
ATOM 1384 C C . PHE A 1 176 ? 6.870 0.708 -17.678 1.00 98.44 176 PHE A C 1
ATOM 1386 O O . PHE A 1 176 ? 6.491 1.650 -16.986 1.00 98.44 176 PHE A O 1
ATOM 1393 N N . ARG A 1 177 ? 7.832 0.860 -18.599 1.00 98.19 177 ARG A N 1
ATOM 1394 C CA . ARG A 1 177 ? 8.508 2.148 -18.842 1.00 98.19 177 ARG A CA 1
ATOM 1395 C C . ARG A 1 177 ? 7.543 3.270 -19.211 1.00 98.19 177 ARG A C 1
ATOM 1397 O O . ARG A 1 177 ? 7.707 4.404 -18.770 1.00 98.19 177 ARG A O 1
ATOM 1404 N N . LYS A 1 178 ? 6.545 2.969 -20.041 1.00 97.94 178 LYS A N 1
ATOM 1405 C CA . LYS A 1 178 ? 5.587 3.964 -20.536 1.00 97.94 178 LYS A CA 1
ATOM 1406 C C . LYS A 1 178 ? 4.545 4.361 -19.488 1.00 97.94 178 LYS A C 1
ATOM 1408 O O . LYS A 1 178 ? 4.151 5.520 -19.446 1.00 97.94 178 LYS A O 1
ATOM 1413 N N . ILE A 1 179 ? 4.053 3.407 -18.705 1.00 98.00 179 ILE A N 1
ATOM 1414 C CA . ILE A 1 179 ? 2.921 3.569 -17.780 1.00 98.00 179 ILE A CA 1
ATOM 1415 C C . ILE A 1 179 ? 3.405 3.924 -16.372 1.00 98.00 179 ILE A C 1
ATOM 1417 O O . ILE A 1 179 ? 2.725 4.668 -15.665 1.00 98.00 179 ILE A O 1
ATOM 1421 N N . CYS A 1 180 ? 4.581 3.435 -15.977 1.00 98.00 180 CYS A N 1
ATOM 1422 C CA . CYS A 1 180 ? 5.197 3.620 -14.666 1.00 98.00 180 CYS A CA 1
ATOM 1423 C C . CYS A 1 180 ? 6.566 4.330 -14.773 1.00 98.00 180 CYS A C 1
ATOM 1425 O O . CYS A 1 180 ? 7.552 3.825 -14.228 1.00 98.00 180 CYS A O 1
ATOM 1427 N N . PRO A 1 181 ? 6.672 5.501 -15.436 1.00 97.75 181 PRO A N 1
ATOM 1428 C CA . PRO A 1 181 ? 7.965 6.085 -15.810 1.00 97.75 181 PRO A CA 1
ATOM 1429 C C . PRO A 1 181 ? 8.883 6.366 -14.612 1.00 97.75 181 PRO A C 1
ATOM 1431 O O . PRO A 1 181 ? 10.083 6.111 -14.684 1.00 97.75 181 PRO A O 1
ATOM 1434 N N . GLY A 1 182 ? 8.336 6.826 -13.480 1.00 97.44 182 GLY A N 1
ATOM 1435 C CA . GLY A 1 182 ? 9.113 7.025 -12.254 1.00 97.44 182 GLY A CA 1
ATOM 1436 C C . GLY A 1 182 ? 9.656 5.724 -11.654 1.00 97.44 182 GLY A C 1
ATOM 1437 O O . GLY A 1 182 ? 10.793 5.698 -11.186 1.00 97.44 182 GLY A O 1
ATOM 1438 N N . LYS A 1 183 ? 8.878 4.631 -11.700 1.00 97.69 183 LYS A N 1
ATOM 1439 C CA . LYS A 1 183 ? 9.318 3.316 -11.203 1.00 97.69 183 LYS A CA 1
ATOM 1440 C C . LYS A 1 183 ? 10.412 2.725 -12.091 1.00 97.69 183 LYS A C 1
ATOM 1442 O O . LYS A 1 183 ? 11.395 2.214 -11.561 1.00 97.69 183 LYS A O 1
ATOM 1447 N N . ASP A 1 184 ? 10.264 2.828 -13.414 1.00 98.19 184 ASP A N 1
ATOM 1448 C CA . ASP A 1 184 ? 11.290 2.393 -14.374 1.00 98.19 184 ASP A CA 1
ATOM 1449 C C . ASP A 1 184 ? 12.597 3.150 -14.168 1.00 98.19 184 ASP A C 1
ATOM 1451 O O . ASP A 1 184 ? 13.634 2.526 -13.966 1.00 98.19 184 ASP A O 1
ATOM 1455 N N . ALA A 1 185 ? 12.537 4.482 -14.106 1.00 96.88 185 ALA A N 1
ATOM 1456 C CA . ALA A 1 185 ? 13.726 5.307 -13.925 1.00 96.88 185 ALA A CA 1
ATOM 1457 C C . ALA A 1 185 ? 14.439 5.059 -12.586 1.00 96.88 185 ALA A C 1
ATOM 1459 O O . ALA A 1 185 ? 15.664 5.121 -12.522 1.00 96.88 185 ALA A O 1
ATOM 1460 N N . GLN A 1 186 ? 13.684 4.807 -11.513 1.00 96.94 186 GLN A N 1
ATOM 1461 C CA . GLN A 1 186 ? 14.252 4.667 -10.175 1.00 96.94 186 GLN A CA 1
ATOM 1462 C C . GLN A 1 186 ? 14.746 3.253 -9.863 1.00 96.94 186 GLN A C 1
ATOM 1464 O O . GLN A 1 186 ? 15.733 3.101 -9.146 1.00 96.94 186 GLN A O 1
ATOM 1469 N N . TYR A 1 187 ? 14.035 2.233 -10.339 1.00 97.25 187 TYR A N 1
ATOM 1470 C CA . TYR A 1 187 ? 14.246 0.846 -9.925 1.00 97.25 187 TYR A CA 1
ATOM 1471 C C . TYR A 1 187 ? 14.372 -0.109 -11.112 1.00 97.25 187 TYR A C 1
ATOM 1473 O O . TYR A 1 187 ? 15.158 -1.052 -11.050 1.00 97.25 187 TYR A O 1
ATOM 1481 N N . GLY A 1 188 ? 13.591 0.111 -12.171 1.00 97.62 188 GLY A N 1
ATOM 1482 C CA . GLY A 1 188 ? 13.359 -0.887 -13.212 1.00 97.62 188 GLY A CA 1
ATOM 1483 C C . GLY A 1 188 ? 12.479 -2.042 -12.718 1.00 97.62 188 GLY A C 1
ATOM 1484 O O . GLY A 1 188 ? 12.347 -2.288 -11.516 1.00 97.62 188 GLY A O 1
ATOM 1485 N N . LEU A 1 189 ? 11.860 -2.767 -13.651 1.00 97.75 189 LEU A N 1
ATOM 1486 C CA . LEU A 1 189 ? 10.950 -3.870 -13.321 1.00 97.75 189 LEU A CA 1
ATOM 1487 C C . LEU A 1 189 ? 11.668 -5.031 -12.608 1.00 97.75 189 LEU A C 1
ATOM 1489 O O . LEU A 1 189 ? 11.173 -5.543 -11.605 1.00 97.75 189 LEU A O 1
ATOM 1493 N N . ASP A 1 190 ? 12.880 -5.384 -13.046 1.00 97.38 190 ASP A N 1
ATOM 1494 C CA . ASP A 1 190 ? 13.655 -6.490 -12.462 1.00 97.38 190 ASP A CA 1
ATOM 1495 C C . ASP A 1 190 ? 13.910 -6.310 -10.965 1.00 97.38 190 ASP A C 1
ATOM 1497 O O . ASP A 1 190 ? 13.913 -7.278 -10.203 1.00 97.38 190 ASP A O 1
ATOM 1501 N N . ARG A 1 191 ? 14.038 -5.061 -10.507 1.00 97.69 191 ARG A N 1
ATOM 1502 C CA . ARG A 1 191 ? 14.254 -4.770 -9.093 1.00 97.69 191 ARG A CA 1
ATOM 1503 C C . ARG A 1 191 ? 13.045 -5.110 -8.225 1.00 97.69 191 ARG A C 1
ATOM 1505 O O . ARG A 1 191 ? 13.222 -5.525 -7.077 1.00 97.69 191 ARG A O 1
ATOM 1512 N N . TYR A 1 192 ? 11.831 -4.969 -8.756 1.00 98.00 192 TYR A N 1
ATOM 1513 C CA . TYR A 1 192 ? 10.622 -5.439 -8.080 1.00 98.00 192 TYR A CA 1
ATOM 1514 C C . TYR A 1 192 ? 10.659 -6.963 -7.934 1.00 98.00 192 TYR A C 1
ATOM 1516 O O . TYR A 1 192 ? 10.408 -7.477 -6.843 1.00 98.00 192 TYR A O 1
ATOM 1524 N N . PHE A 1 193 ? 11.059 -7.688 -8.983 1.00 97.19 193 PHE A N 1
ATOM 1525 C CA . PHE A 1 193 ? 11.206 -9.144 -8.913 1.00 97.19 193 PHE A CA 1
ATOM 1526 C C . PHE A 1 193 ? 12.309 -9.578 -7.950 1.00 97.19 193 PHE A C 1
ATOM 1528 O O . PHE A 1 193 ? 12.117 -10.533 -7.198 1.00 97.19 193 PHE A O 1
ATOM 1535 N N . ASP A 1 194 ? 13.437 -8.874 -7.905 1.00 97.75 194 ASP A N 1
ATOM 1536 C CA . ASP A 1 194 ? 14.505 -9.158 -6.947 1.00 97.75 194 ASP A CA 1
ATOM 1537 C C . ASP A 1 194 ? 14.037 -8.983 -5.503 1.00 97.75 194 ASP A C 1
ATOM 1539 O O . ASP A 1 194 ? 14.325 -9.836 -4.660 1.00 97.75 194 ASP A O 1
ATOM 1543 N N . ALA A 1 195 ? 13.266 -7.931 -5.217 1.00 97.94 195 ALA A N 1
ATOM 1544 C CA . ALA A 1 195 ? 12.692 -7.707 -3.895 1.00 97.94 195 ALA A CA 1
ATOM 1545 C C . ALA A 1 195 ? 11.661 -8.782 -3.515 1.00 97.94 195 ALA A C 1
ATOM 1547 O O . ALA A 1 195 ? 11.716 -9.301 -2.396 1.00 97.94 195 ALA A O 1
ATOM 1548 N N . ILE A 1 196 ? 10.790 -9.183 -4.451 1.00 97.12 196 ILE A N 1
ATOM 1549 C CA . ILE A 1 196 ? 9.840 -10.292 -4.262 1.00 97.12 196 ILE A CA 1
ATOM 1550 C C . ILE A 1 196 ? 10.600 -11.591 -3.968 1.00 97.12 196 ILE A C 1
ATOM 1552 O O . ILE A 1 196 ? 10.341 -12.240 -2.956 1.00 97.12 196 ILE A O 1
ATOM 1556 N N . ARG A 1 197 ? 11.591 -11.962 -4.792 1.00 96.25 197 ARG A N 1
ATOM 1557 C CA . ARG A 1 197 ? 12.405 -13.177 -4.590 1.00 96.25 197 ARG A CA 1
ATOM 1558 C C . ARG A 1 197 ? 13.148 -13.147 -3.259 1.00 96.25 197 ARG A C 1
ATOM 1560 O O . ARG A 1 197 ? 13.230 -14.166 -2.574 1.00 96.25 197 ARG A O 1
ATOM 1567 N N . TYR A 1 198 ? 13.701 -11.995 -2.891 1.00 97.25 198 TYR A N 1
ATOM 1568 C CA . TYR A 1 198 ? 14.392 -11.819 -1.621 1.00 97.25 198 TYR A CA 1
ATOM 1569 C C . TYR A 1 198 ? 13.443 -12.036 -0.442 1.00 97.25 198 TYR A C 1
ATOM 1571 O O . TYR A 1 198 ? 13.713 -12.880 0.412 1.00 97.25 198 TYR A O 1
ATOM 1579 N N . CYS A 1 199 ? 12.294 -11.358 -0.436 1.00 96.69 199 CYS A N 1
ATOM 1580 C CA . CYS A 1 199 ? 11.301 -11.495 0.625 1.00 96.69 199 CYS A CA 1
ATOM 1581 C C . CYS A 1 199 ? 10.688 -12.898 0.668 1.00 96.69 199 CYS A C 1
ATOM 1583 O O . CYS A 1 199 ? 10.411 -13.394 1.756 1.00 96.69 199 CYS A O 1
ATOM 1585 N N . ALA A 1 200 ? 10.530 -13.586 -0.464 1.00 95.00 200 ALA A N 1
ATOM 1586 C CA . ALA A 1 200 ? 10.026 -14.958 -0.489 1.00 95.00 200 ALA A CA 1
ATOM 1587 C C . ALA A 1 200 ? 10.957 -15.906 0.282 1.00 95.00 200 ALA A C 1
ATOM 1589 O O . ALA A 1 200 ? 10.492 -16.731 1.068 1.00 95.00 200 ALA A O 1
ATOM 1590 N N . ARG A 1 201 ? 12.280 -15.727 0.148 1.00 94.00 201 ARG A N 1
ATOM 1591 C CA . ARG A 1 201 ? 13.278 -16.504 0.905 1.00 94.00 201 ARG A CA 1
ATOM 1592 C C . ARG A 1 201 ? 13.236 -16.237 2.411 1.00 94.00 201 ARG A C 1
ATOM 1594 O O . ARG A 1 201 ? 13.521 -17.149 3.183 1.00 94.00 201 ARG A O 1
ATOM 1601 N N . LEU A 1 202 ? 12.844 -15.035 2.843 1.00 92.56 202 LEU A N 1
ATOM 1602 C CA . LEU A 1 202 ? 12.661 -14.731 4.270 1.00 92.56 202 LEU A CA 1
ATOM 1603 C C . LEU A 1 202 ? 11.492 -15.502 4.895 1.00 92.56 202 LEU A C 1
ATOM 1605 O O . LEU A 1 202 ? 11.489 -15.724 6.104 1.00 92.56 202 LEU A O 1
ATOM 1609 N N . GLY A 1 203 ? 10.523 -15.953 4.091 1.00 85.44 203 GLY A N 1
ATOM 1610 C CA . GLY A 1 203 ? 9.405 -16.773 4.563 1.00 85.44 203 GLY A CA 1
ATOM 1611 C C . GLY A 1 203 ? 9.838 -18.127 5.128 1.00 85.44 203 GLY A C 1
ATOM 1612 O O . GLY A 1 203 ? 9.199 -18.637 6.043 1.00 85.44 203 GLY A O 1
ATOM 1613 N N . ALA A 1 204 ? 10.964 -18.668 4.654 1.00 83.88 204 ALA A N 1
ATOM 1614 C CA . ALA A 1 204 ? 11.562 -19.889 5.195 1.00 83.88 204 ALA A CA 1
ATOM 1615 C C . ALA A 1 204 ? 12.297 -19.664 6.533 1.00 83.88 204 ALA A C 1
ATOM 1617 O O . ALA A 1 204 ? 12.781 -20.619 7.139 1.00 83.88 204 ALA A O 1
ATOM 1618 N N . GLN A 1 205 ? 12.407 -18.413 6.992 1.00 79.50 205 GLN A N 1
ATOM 1619 C CA . GLN A 1 205 ? 13.153 -18.031 8.187 1.00 79.50 205 GLN A CA 1
ATOM 1620 C C . GLN A 1 205 ? 12.217 -17.609 9.332 1.00 79.50 205 GLN A C 1
ATOM 1622 O O . GLN A 1 205 ? 11.222 -16.897 9.149 1.00 79.50 205 GLN A O 1
ATOM 1627 N N . GLY A 1 206 ? 12.587 -17.987 10.557 1.00 71.19 206 GLY A N 1
ATOM 1628 C CA . GLY A 1 206 ? 11.869 -17.630 11.783 1.00 71.19 206 GLY A CA 1
ATOM 1629 C C . GLY A 1 206 ? 10.797 -18.646 12.208 1.00 71.19 206 GLY A C 1
ATOM 1630 O O . GLY A 1 206 ? 10.591 -19.661 11.548 1.00 71.19 206 GLY A O 1
ATOM 1631 N N . PRO A 1 207 ? 10.131 -18.415 13.352 1.00 75.31 207 PRO A N 1
ATOM 1632 C CA . PRO A 1 207 ? 9.183 -19.374 13.911 1.00 75.31 207 PRO A CA 1
ATOM 1633 C C . PRO A 1 207 ? 7.884 -19.423 13.095 1.00 75.31 207 PRO A C 1
ATOM 1635 O O . PRO A 1 207 ? 7.358 -18.381 12.704 1.00 75.31 207 PRO A O 1
AT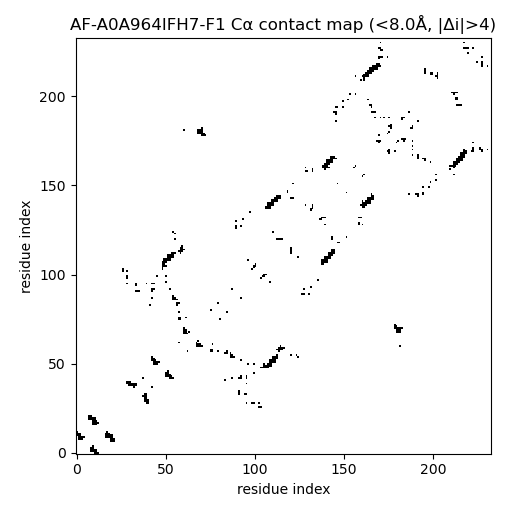OM 1638 N N . ALA A 1 208 ? 7.315 -20.623 12.928 1.00 75.00 208 ALA A N 1
ATOM 1639 C CA . ALA A 1 208 ? 6.053 -20.846 12.207 1.00 75.00 208 ALA A CA 1
ATOM 1640 C C . ALA A 1 208 ? 4.871 -20.022 12.759 1.00 75.00 208 ALA A C 1
ATOM 1642 O O . ALA A 1 208 ? 3.956 -19.664 12.024 1.00 75.00 208 ALA A O 1
ATOM 1643 N N . SER A 1 209 ? 4.917 -19.655 14.044 1.00 79.25 209 SER A N 1
ATOM 1644 C CA . SER A 1 209 ? 3.924 -18.798 14.705 1.00 79.25 209 SER A CA 1
ATOM 1645 C C . SER A 1 209 ? 3.955 -17.330 14.261 1.00 79.25 209 SER A C 1
ATOM 1647 O O . SER A 1 209 ? 3.076 -16.556 14.637 1.00 79.25 209 SER A O 1
ATOM 1649 N N . LYS A 1 210 ? 4.952 -16.920 13.470 1.00 81.62 210 LYS A N 1
ATOM 1650 C CA . LYS A 1 210 ? 5.051 -15.581 12.885 1.00 81.62 210 LYS A CA 1
ATOM 1651 C C . LYS A 1 210 ? 4.938 -15.714 11.366 1.00 81.62 210 LYS A C 1
ATOM 1653 O O . LYS A 1 210 ? 5.975 -15.821 10.708 1.00 81.62 210 LYS A O 1
ATOM 1658 N N . PRO A 1 211 ? 3.724 -15.706 10.787 1.00 88.62 211 PRO A N 1
ATOM 1659 C CA . PRO A 1 211 ? 3.568 -15.849 9.344 1.00 88.62 211 PRO A CA 1
ATOM 1660 C C . PRO A 1 211 ? 4.260 -14.696 8.610 1.00 88.62 211 PRO A C 1
ATOM 1662 O O . PRO A 1 211 ? 4.283 -13.570 9.118 1.00 88.62 211 PRO A O 1
ATOM 1665 N N . TRP A 1 212 ? 4.835 -14.999 7.447 1.00 94.38 212 TRP A N 1
ATOM 1666 C CA . TRP A 1 212 ? 5.420 -14.046 6.506 1.00 94.38 212 TRP A CA 1
ATOM 1667 C C . TRP A 1 212 ? 5.018 -14.424 5.090 1.00 94.38 212 TRP A C 1
ATOM 1669 O O . TRP A 1 212 ? 5.255 -15.552 4.659 1.00 94.38 212 TRP A O 1
ATOM 1679 N N . VAL A 1 213 ? 4.440 -13.471 4.373 1.00 94.62 213 VAL A N 1
ATOM 1680 C CA . VAL A 1 213 ? 4.044 -13.619 2.976 1.00 94.62 213 VAL A CA 1
ATOM 1681 C C . VAL A 1 213 ? 4.636 -12.468 2.174 1.00 94.62 213 VAL A C 1
ATOM 1683 O O . VAL A 1 213 ? 4.746 -11.342 2.657 1.00 94.62 213 VAL A O 1
ATOM 1686 N N . THR A 1 214 ? 5.001 -12.739 0.929 1.00 96.31 214 THR A N 1
ATOM 1687 C CA . THR A 1 214 ? 5.292 -11.691 -0.043 1.00 96.31 214 THR A CA 1
ATOM 1688 C C . THR A 1 214 ? 4.456 -11.901 -1.289 1.00 96.31 214 THR A C 1
ATOM 1690 O O . THR A 1 214 ? 4.123 -13.037 -1.627 1.00 96.31 214 THR A O 1
ATOM 1693 N N . ASN A 1 215 ? 4.103 -10.813 -1.957 1.00 94.69 215 ASN A N 1
ATOM 1694 C CA . ASN A 1 215 ? 3.374 -10.852 -3.213 1.00 94.69 215 ASN A CA 1
ATOM 1695 C C . ASN A 1 215 ? 3.767 -9.654 -4.087 1.00 94.69 215 ASN A C 1
ATOM 1697 O O . ASN A 1 215 ? 4.285 -8.646 -3.601 1.00 94.69 215 ASN A O 1
ATOM 1701 N N . GLY A 1 216 ? 3.481 -9.780 -5.378 1.00 94.25 216 GLY A N 1
ATOM 1702 C CA . GLY A 1 216 ? 3.344 -8.647 -6.283 1.00 94.25 216 GLY A CA 1
ATOM 1703 C C . GLY A 1 216 ? 1.879 -8.433 -6.645 1.00 94.25 216 GLY A C 1
ATOM 1704 O O . GLY A 1 216 ? 1.015 -9.222 -6.256 1.00 94.25 216 GLY A O 1
ATOM 1705 N N . GLU A 1 217 ? 1.604 -7.355 -7.366 1.00 94.94 217 GLU A N 1
ATOM 1706 C CA . GLU A 1 217 ? 0.268 -7.010 -7.856 1.00 94.94 217 GLU A CA 1
ATOM 1707 C C . GLU A 1 217 ? 0.379 -6.538 -9.305 1.00 94.94 217 GLU A C 1
ATOM 1709 O O . GLU A 1 217 ? 1.317 -5.809 -9.641 1.00 94.94 217 GLU A O 1
ATOM 1714 N N . ILE A 1 218 ? -0.581 -6.956 -10.134 1.00 95.44 218 ILE A N 1
ATOM 1715 C CA . ILE A 1 218 ? -0.732 -6.582 -11.546 1.00 95.44 218 ILE A CA 1
ATOM 1716 C C . ILE A 1 218 ? -2.081 -5.899 -11.769 1.00 95.44 218 ILE A C 1
ATOM 1718 O O . ILE A 1 218 ? -3.062 -6.221 -11.095 1.00 95.44 218 ILE A O 1
ATOM 1722 N N . ILE A 1 219 ? -2.146 -4.978 -12.729 1.00 95.50 219 ILE A N 1
ATOM 1723 C CA . ILE A 1 219 ? -3.392 -4.334 -13.151 1.00 95.50 219 ILE A CA 1
ATOM 1724 C C . ILE A 1 219 ? -3.784 -4.879 -14.521 1.00 95.50 219 ILE A C 1
ATOM 1726 O O . ILE A 1 219 ? -3.212 -4.525 -15.552 1.00 95.50 219 ILE A O 1
ATOM 1730 N N . VAL A 1 220 ? -4.817 -5.717 -14.529 1.00 93.56 220 VAL A N 1
ATOM 1731 C CA . VAL A 1 220 ? -5.370 -6.279 -15.763 1.00 93.56 220 VAL A CA 1
ATOM 1732 C C . VAL A 1 220 ? -6.007 -5.177 -16.615 1.00 93.56 220 VAL A C 1
ATOM 1734 O O . VAL A 1 220 ? -6.676 -4.279 -16.101 1.00 93.56 220 VAL A O 1
ATOM 1737 N N . GLY A 1 221 ? -5.825 -5.270 -17.935 1.00 93.94 221 GLY A N 1
ATOM 1738 C CA . GLY A 1 221 ? -6.394 -4.337 -18.913 1.00 93.94 221 GLY A CA 1
ATOM 1739 C C . GLY A 1 221 ? -5.495 -3.148 -19.262 1.00 93.94 221 GLY A C 1
ATOM 1740 O O . GLY A 1 221 ? -5.878 -2.337 -20.101 1.00 93.94 221 GLY A O 1
ATOM 1741 N N . LEU A 1 222 ? -4.307 -3.050 -18.656 1.00 95.31 222 LEU A N 1
ATOM 1742 C CA . LEU A 1 222 ? -3.277 -2.066 -19.020 1.00 95.31 222 LEU A CA 1
ATOM 1743 C C . LEU A 1 222 ? -2.152 -2.646 -19.895 1.00 95.31 222 LEU A C 1
ATOM 1745 O O . LEU A 1 222 ? -1.304 -1.902 -20.382 1.00 95.31 222 LEU A O 1
ATOM 1749 N N . GLU A 1 223 ? -2.171 -3.955 -20.122 1.00 96.56 223 GLU A N 1
ATOM 1750 C CA . GLU A 1 223 ? -1.264 -4.707 -20.989 1.00 96.56 223 GLU A CA 1
ATOM 1751 C C . GLU A 1 223 ? -2.030 -5.863 -21.667 1.00 96.56 223 GLU A C 1
ATOM 1753 O O . GLU A 1 223 ? -3.166 -6.148 -21.262 1.00 96.56 223 GLU A O 1
ATOM 1758 N N . PRO A 1 224 ? -1.465 -6.519 -22.703 1.00 96.81 224 PRO A N 1
ATOM 1759 C CA . PRO A 1 224 ? -2.056 -7.723 -23.280 1.00 96.81 224 PRO A CA 1
ATOM 1760 C C . PRO A 1 224 ? -2.303 -8.794 -22.214 1.00 96.81 224 PRO A C 1
ATOM 1762 O O . PRO A 1 224 ? -1.487 -8.986 -21.310 1.00 96.81 224 PRO A O 1
ATOM 1765 N N . SER A 1 225 ? -3.419 -9.517 -22.324 1.00 96.06 225 SER A N 1
ATOM 1766 C CA . SER A 1 225 ? -3.788 -10.562 -21.361 1.00 96.06 225 SER A CA 1
ATOM 1767 C C . SER A 1 225 ? -2.712 -11.632 -21.211 1.00 96.06 225 SER A C 1
ATOM 1769 O O . SER A 1 225 ? -2.519 -12.158 -20.120 1.00 96.06 225 SER A O 1
ATOM 1771 N N . GLU A 1 226 ? -1.991 -11.930 -22.288 1.00 96.31 226 GLU A N 1
ATOM 1772 C CA . GLU A 1 226 ? -0.890 -12.886 -22.325 1.00 96.31 226 GLU A CA 1
ATOM 1773 C C . GLU A 1 226 ? 0.237 -12.476 -21.369 1.00 96.31 226 GLU A C 1
ATOM 1775 O O . GLU A 1 226 ? 0.765 -13.330 -20.660 1.00 96.31 226 GLU A O 1
ATOM 1780 N N . SER A 1 227 ? 0.556 -11.178 -21.291 1.00 95.69 227 SER A N 1
ATOM 1781 C CA . SER A 1 227 ? 1.565 -10.642 -20.367 1.00 95.69 227 SER A CA 1
ATOM 1782 C C . SER A 1 227 ? 1.120 -10.791 -18.914 1.00 95.69 227 SER A C 1
ATOM 1784 O O . SER A 1 227 ? 1.873 -11.302 -18.086 1.00 95.69 227 SER A O 1
ATOM 1786 N N . SER A 1 228 ? -0.134 -10.445 -18.613 1.00 95.12 228 SER A N 1
ATOM 1787 C CA . SER A 1 228 ? -0.681 -10.584 -17.258 1.00 95.12 228 SER A CA 1
ATOM 1788 C C . SER A 1 228 ? -0.776 -12.046 -16.815 1.00 95.12 228 SER A C 1
ATOM 1790 O O . SER A 1 228 ? -0.534 -12.355 -15.651 1.00 95.12 228 SER A O 1
ATOM 1792 N N . ILE A 1 229 ? -1.098 -12.961 -17.737 1.00 95.19 229 ILE A N 1
ATOM 1793 C CA . ILE A 1 229 ? -1.097 -14.407 -17.481 1.00 95.19 229 ILE A CA 1
ATOM 1794 C C . ILE A 1 229 ? 0.335 -14.908 -17.259 1.00 95.19 229 ILE A C 1
ATOM 1796 O O . ILE A 1 229 ? 0.568 -15.704 -16.354 1.00 95.19 229 ILE A O 1
ATOM 1800 N N . ALA A 1 230 ? 1.311 -14.447 -18.042 1.00 94.25 230 ALA A N 1
ATOM 1801 C CA . ALA A 1 230 ? 2.711 -14.825 -17.852 1.00 94.25 230 ALA A CA 1
ATOM 1802 C C . ALA A 1 230 ? 3.261 -14.385 -16.484 1.00 94.25 230 ALA A C 1
ATOM 1804 O O . ALA A 1 230 ? 4.069 -15.099 -15.905 1.00 94.25 230 ALA A O 1
ATOM 1805 N N . ALA A 1 231 ? 2.785 -13.263 -15.937 1.00 92.12 231 ALA A N 1
ATOM 1806 C CA . ALA A 1 231 ? 3.222 -12.741 -14.642 1.00 92.12 231 ALA A CA 1
ATOM 1807 C C . ALA A 1 231 ? 2.846 -13.618 -13.429 1.00 92.12 231 ALA A C 1
ATOM 1809 O O . ALA A 1 231 ? 3.414 -13.437 -12.351 1.00 92.12 231 ALA A O 1
ATOM 1810 N N . ILE A 1 232 ? 1.860 -14.512 -13.574 1.00 88.88 232 ILE A N 1
ATOM 1811 C CA . ILE A 1 232 ? 1.314 -15.342 -12.482 1.00 88.88 232 ILE A CA 1
ATOM 1812 C C . ILE A 1 232 ? 1.659 -16.835 -12.599 1.00 88.88 232 ILE A C 1
ATOM 1814 O O . ILE A 1 232 ? 1.273 -17.601 -11.714 1.00 88.88 232 ILE A O 1
ATOM 1818 N N . ASN A 1 233 ? 2.341 -17.241 -13.675 1.00 68.38 233 ASN A N 1
ATOM 1819 C CA . ASN A 1 233 ? 2.805 -18.615 -13.905 1.00 68.38 233 ASN A CA 1
ATOM 1820 C C . ASN A 1 233 ? 4.263 -18.788 -13.469 1.00 68.38 233 ASN A C 1
ATOM 1822 O O . ASN A 1 233 ? 4.588 -19.893 -12.981 1.00 68.38 233 ASN A O 1
#

Mean predicted aligned error: 5.04 Å

Nearest PDB structures (foldseek):
  2fb2-assembly1_B  TM=6.590E-01  e=1.856E-03  Staphylococcus aureus
  1tv7-assembly1_B  TM=6.184E-01  e=3.976E-03  Staphylococcus aureus
  4ff5-assembly1_A  TM=4.064E-01  e=8.250E-01  Streptococcus pneumoniae
  1rvg-assembly1_A  TM=4.888E-01  e=4.301E+00  Thermus aquaticus
  3ohi-assembly1_A  TM=4.515E-01  e=4.884E+00  Giardia duodenalis

Foldseek 3Di:
DWDQDPVAIFDDDPNDTDDGDDDDDDFPQQQPAAPVRHRLVLAWDDDPQEIEGEQAAQAVLCVDPPDRQAQQPDCCCVVCPPVSHPGQDLRSNVVSVVSCCVGVVHQEYEYEYHDDPPQCGLVSCVVNLLVCCVPPVGAYEYEYAQDPPLCSVVVCVVSLHAEYEDAQAFQDQVLSCVRRVVSCVPQGSVSSVVSQVSQVVCQVDDDPVRHHYYDYDYDPPSDPPVRVVVVVD

Solvent-accessible surface area (backbone atoms only — not comparable to full-atom values): 13428 Å² total; per-residue (Å²): 90,80,45,82,53,102,89,45,36,35,37,30,55,97,86,41,83,73,46,79,53,81,78,80,80,80,65,71,58,40,80,35,60,38,98,89,63,49,45,29,55,82,52,40,44,80,56,91,63,26,37,38,32,59,54,67,68,74,34,44,32,63,72,34,79,99,58,62,29,47,41,74,85,62,52,59,66,71,75,50,34,82,87,56,63,65,75,55,49,62,64,53,47,49,53,43,53,49,47,42,34,73,77,66,60,39,56,37,38,39,40,43,52,48,58,44,91,88,65,49,51,63,66,69,44,43,66,44,52,49,49,47,40,72,77,65,66,50,47,32,28,39,36,37,67,64,58,95,60,64,69,59,53,54,54,44,50,74,60,59,40,28,34,44,34,35,72,63,40,49,72,46,67,72,55,24,43,71,42,26,38,39,52,35,76,74,59,33,72,66,42,41,52,51,42,43,56,53,48,48,59,49,48,81,54,78,60,84,92,60,59,54,48,54,44,70,44,71,50,86,83,80,58,61,67,68,44,61,53,61,71,77,110

Secondary structure (DSSP, 8-state):
-EEEETTEEEEEETTEEEEEE-PPPPPGGGGSB-TTS-BGGGTEEEETTEEEE--SPSPGGGS-SSS----TT--HHHHT-GGG-S---HHHHHHHHHHHHHHH---EEEEE----TTSTHHHHHHHHHHHHHHHH--EEEEE-PPPSSTTHHHHHHHTT--EEEEEEE--SHHHHHHHSHHHHHHT-HHHHHHHHHHHHHHTTSS-TTS--EEEEEE-TTSS-HHHHHHTT-

Sequence (233 aa):
MIRREAGGLTLYRDNAAVTSLTLSPRPAWYDAKTRSGKPMTRVGTLQGTYLGVYPAKVCDYWVAEPTKTNCHFCSVGLNLGVDDASEKSVDEVLEVVRAAREESGITYVDFNTGHYKGDTYLDILEPYLRRIKKETGLLVGVQTPPHHDLSRHDRLRAMGVNRVSFCFEIFDHALFRKICPGKDAQYGLDRYFDAIRYCARLGAQGPASKPWVTNGEIIVGLEPSESSIAAIN